Protein AF-A0A940KHN2-F1 (afdb_monomer_lite)

Foldseek 3Di:
DDPVVVVVVVVVVVPPPPDPPPDDPPLVVLQVPDDWAADPPLQDDFKFKDWDADPAWDADPVGHTPGGQWIKMKMKHWDDDPRTIKIKIKIWIWHADPLRKIKIKIKIFIHTKYDDPDWKMKGQTSWMKIKIAIDSDPDGDIDMDIQDDPSRDIAMWTWDWDQDPNWTKIFTHHPPPPVSPDGPDITTGDD

pLDDT: mean 89.53, std 14.66, range [45.19, 98.62]

Sequence (191 aa):
MNKQSTLLYVLLMSFLMSNCQKSKSVKEELYANTPATAIPAAFKEGIWFWGNLGPIAFFDRDGHQVGNETEAARQYTFTEVDGKGRVEFMQYLGLRNASNCVTEIYTTKKGTIAFEGTDKFTFYPVEGNFRTIKKGCSNNGTQNREATGNDLTPEPYLWEVKMFDNKKLLYIYNAVDINKQDPVFVYQYVK

Structure (mmCIF, N/CA/C/O backbone):
data_AF-A0A940KHN2-F1
#
_entry.id   AF-A0A940KHN2-F1
#
loop_
_atom_site.group_PDB
_atom_site.id
_atom_site.type_symbol
_atom_site.label_atom_id
_atom_site.label_alt_id
_atom_site.label_comp_id
_atom_site.label_asym_id
_atom_site.label_entity_id
_atom_site.label_seq_id
_atom_site.pdbx_PDB_ins_code
_atom_site.Cartn_x
_atom_site.Cartn_y
_atom_site.Cartn_z
_atom_site.occupancy
_atom_site.B_iso_or_equiv
_atom_site.auth_seq_id
_atom_site.auth_comp_id
_atom_site.auth_asym_id
_atom_site.auth_atom_id
_atom_site.pdbx_PDB_model_num
ATOM 1 N N . MET A 1 1 ? 22.842 20.995 68.344 1.00 49.75 1 MET A N 1
ATOM 2 C CA . MET A 1 1 ? 22.608 21.097 66.883 1.00 49.75 1 MET A CA 1
ATOM 3 C C . MET A 1 1 ? 21.257 20.471 66.561 1.00 49.75 1 MET A C 1
ATOM 5 O O . MET A 1 1 ? 21.063 19.285 66.803 1.00 49.75 1 MET A O 1
ATOM 9 N N . ASN A 1 2 ? 20.300 21.305 66.146 1.00 45.19 2 ASN A N 1
ATOM 10 C CA . ASN A 1 2 ? 18.862 21.016 66.122 1.00 45.19 2 ASN A CA 1
ATOM 11 C C . ASN A 1 2 ? 18.458 20.066 64.983 1.00 45.19 2 ASN A C 1
ATOM 13 O O . ASN A 1 2 ? 18.381 20.476 63.828 1.00 45.19 2 ASN A O 1
ATOM 17 N N . LYS A 1 3 ? 18.110 18.819 65.334 1.00 49.34 3 LYS A N 1
ATOM 18 C CA . LYS A 1 3 ? 17.573 17.786 64.423 1.00 49.34 3 LYS A CA 1
ATOM 19 C C . LYS A 1 3 ? 16.219 18.139 63.781 1.00 49.34 3 LYS A C 1
ATOM 21 O O . LYS A 1 3 ? 15.814 17.472 62.838 1.00 49.34 3 LYS A O 1
ATOM 26 N N . GLN A 1 4 ? 15.528 19.176 64.258 1.00 52.72 4 GLN A N 1
ATOM 27 C CA . GLN A 1 4 ? 14.232 19.597 63.709 1.00 52.72 4 GLN A CA 1
ATOM 28 C C . GLN A 1 4 ? 14.338 20.446 62.431 1.00 52.72 4 GLN A C 1
ATOM 30 O O . GLN A 1 4 ? 13.374 20.509 61.677 1.00 52.72 4 GLN A O 1
ATOM 35 N N . SER A 1 5 ? 15.499 21.047 62.137 1.00 51.56 5 SER A N 1
ATOM 36 C CA . SER A 1 5 ? 15.657 21.899 60.943 1.00 51.56 5 SER A CA 1
ATOM 37 C C . SER A 1 5 ? 15.855 21.091 59.649 1.00 51.56 5 SER A C 1
ATOM 39 O O . SER A 1 5 ? 15.575 21.566 58.552 1.00 51.56 5 SER A O 1
ATOM 41 N N . THR A 1 6 ? 16.301 19.836 59.759 1.00 54.03 6 THR A N 1
ATOM 42 C CA . THR A 1 6 ? 16.656 19.001 58.601 1.00 54.03 6 THR A CA 1
ATOM 43 C C . THR A 1 6 ? 15.448 18.321 57.948 1.00 54.03 6 THR A C 1
ATOM 45 O O . THR A 1 6 ? 15.501 18.007 56.764 1.00 54.03 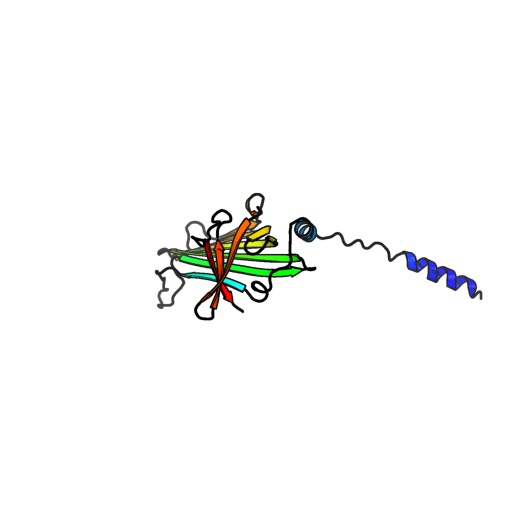6 THR A O 1
ATOM 48 N N . LEU A 1 7 ? 14.343 18.121 58.680 1.00 52.25 7 LEU A N 1
ATOM 49 C CA . LEU A 1 7 ? 13.140 17.474 58.132 1.00 52.25 7 LEU A CA 1
ATOM 50 C C . LEU A 1 7 ? 12.339 18.400 57.200 1.00 52.25 7 LEU A C 1
ATOM 52 O O . LEU A 1 7 ? 11.716 17.925 56.253 1.00 52.25 7 LEU A O 1
ATOM 56 N N . LEU A 1 8 ? 12.383 19.717 57.432 1.00 50.53 8 LEU A N 1
ATOM 57 C CA . LEU A 1 8 ? 11.624 20.689 56.637 1.00 50.53 8 LEU A CA 1
ATOM 58 C C . LEU A 1 8 ? 12.201 20.875 55.221 1.00 50.53 8 LEU A C 1
ATOM 60 O O . LEU A 1 8 ? 11.457 21.128 54.278 1.00 50.53 8 LEU A O 1
ATOM 64 N N . TYR A 1 9 ? 13.516 20.694 55.056 1.00 54.66 9 TYR A N 1
ATOM 65 C CA . TYR A 1 9 ? 14.188 20.818 53.757 1.00 54.66 9 TYR A CA 1
ATOM 66 C C . TYR A 1 9 ? 13.956 19.617 52.831 1.00 54.66 9 TYR A C 1
ATOM 68 O O . TYR A 1 9 ? 13.941 19.783 51.613 1.00 54.66 9 TYR A O 1
ATOM 76 N N . VAL A 1 10 ? 13.721 18.421 53.382 1.00 56.75 10 VAL A N 1
ATOM 77 C CA . VAL A 1 10 ? 13.456 17.216 52.575 1.00 56.75 10 VAL A CA 1
ATOM 78 C C . VAL A 1 10 ? 12.031 17.225 52.015 1.00 56.75 10 VAL A C 1
ATOM 80 O O . VAL A 1 10 ? 11.821 16.793 50.887 1.00 56.75 10 VAL A O 1
ATOM 83 N N . LEU A 1 11 ? 11.057 17.794 52.737 1.00 53.25 11 LEU A N 1
ATOM 84 C CA . LEU A 1 11 ? 9.675 17.866 52.250 1.00 53.25 11 LEU A CA 1
ATOM 85 C C . LEU A 1 11 ? 9.500 18.882 51.102 1.00 53.25 11 LEU A C 1
ATOM 87 O O . LEU A 1 11 ? 8.698 18.643 50.199 1.00 53.25 11 LEU A O 1
ATOM 91 N N . LEU A 1 12 ? 10.282 19.971 51.096 1.00 51.19 12 LEU A N 1
ATOM 92 C CA . LEU A 1 12 ? 10.173 21.054 50.107 1.00 51.19 12 LEU A CA 1
ATOM 93 C C . LEU A 1 12 ? 10.771 20.707 48.727 1.00 51.19 12 LEU A C 1
ATOM 95 O O . LEU A 1 12 ? 10.358 21.285 47.725 1.00 51.19 12 LEU A O 1
ATOM 99 N N . MET A 1 13 ? 11.698 19.743 48.641 1.00 54.72 13 MET A N 1
ATOM 100 C CA . MET A 1 13 ? 12.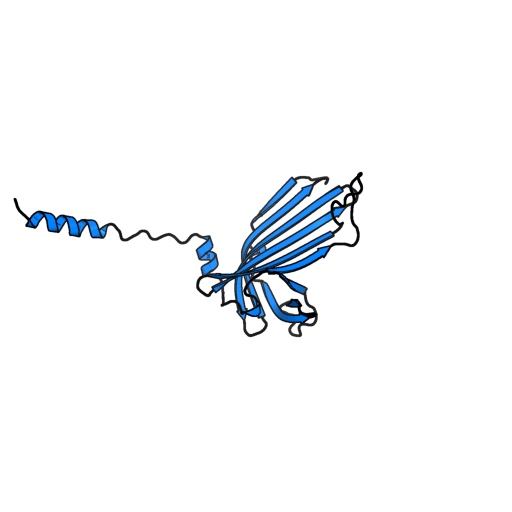261 19.284 47.356 1.00 54.72 13 MET A CA 1
ATOM 101 C C . MET A 1 13 ? 11.335 18.334 46.578 1.00 54.72 13 MET A C 1
ATOM 103 O O . MET A 1 13 ? 11.512 18.150 45.376 1.00 54.72 13 MET A O 1
ATOM 107 N N . SER A 1 14 ? 10.322 17.761 47.230 1.00 52.56 14 SER A N 1
ATOM 108 C CA . SER A 1 14 ? 9.407 16.782 46.620 1.00 52.56 14 SER A CA 1
ATOM 109 C C . SER A 1 14 ? 8.376 17.404 45.665 1.00 52.56 14 SER A C 1
ATOM 111 O O . SER A 1 14 ? 7.711 16.679 44.931 1.00 52.56 14 SER A O 1
ATOM 113 N N . PHE A 1 15 ? 8.232 18.734 45.657 1.00 51.56 15 PHE A N 1
ATOM 114 C CA . PHE A 1 15 ? 7.215 19.444 44.866 1.00 51.56 15 PHE A CA 1
ATOM 115 C C . PHE A 1 15 ? 7.695 19.942 43.493 1.00 51.56 15 PHE A C 1
ATOM 117 O O . PHE A 1 15 ? 6.890 20.461 42.725 1.00 51.56 15 PHE A O 1
ATOM 124 N N . LEU A 1 16 ? 8.973 19.757 43.139 1.00 48.88 16 LEU A N 1
ATOM 125 C CA . LEU A 1 16 ? 9.524 20.233 41.859 1.00 48.88 16 LEU A CA 1
ATOM 126 C C . LEU A 1 16 ? 9.483 19.198 40.718 1.00 48.88 16 LEU A C 1
ATOM 128 O O . LEU A 1 16 ? 9.915 19.500 39.611 1.00 48.88 16 LEU A O 1
ATOM 132 N N . MET A 1 17 ? 8.938 17.998 40.945 1.00 51.84 17 MET A N 1
ATOM 133 C CA . MET A 1 17 ? 8.895 16.924 39.933 1.00 51.84 17 MET A CA 1
ATOM 134 C C . MET A 1 17 ? 7.571 16.832 39.149 1.00 51.84 17 MET A C 1
ATOM 136 O O . MET A 1 17 ? 7.412 15.942 38.316 1.00 51.84 17 MET A O 1
ATOM 140 N N . SER A 1 18 ? 6.622 17.749 39.360 1.00 56.25 18 SER A N 1
ATOM 141 C CA . SER A 1 18 ? 5.266 17.645 38.798 1.00 56.25 18 SER A CA 1
ATOM 142 C C . SER A 1 18 ? 4.955 18.722 37.758 1.00 56.25 18 SER A C 1
ATOM 144 O O . SER A 1 18 ? 4.108 19.570 38.006 1.00 56.25 18 SER A O 1
ATOM 146 N N . ASN A 1 19 ? 5.625 18.705 36.599 1.00 49.66 19 ASN A N 1
ATOM 147 C CA . ASN A 1 19 ? 4.993 19.036 35.305 1.00 49.66 19 ASN A CA 1
ATOM 148 C C . ASN A 1 19 ? 5.984 18.923 34.141 1.00 49.66 19 ASN A C 1
ATOM 150 O O . ASN A 1 19 ? 6.392 19.903 33.525 1.00 49.66 19 ASN A O 1
ATOM 154 N N . CYS A 1 20 ? 6.344 17.692 33.790 1.00 55.22 20 CYS A N 1
ATOM 155 C CA . CYS A 1 20 ? 6.803 17.410 32.436 1.00 55.22 20 CYS A CA 1
ATOM 156 C C . CYS A 1 20 ? 5.592 16.880 31.657 1.00 55.22 20 CYS A C 1
ATOM 158 O O . CYS A 1 20 ? 5.451 15.677 31.440 1.00 55.22 20 CYS A O 1
ATOM 160 N N . GLN A 1 21 ? 4.656 17.768 31.299 1.00 54.72 21 GLN A N 1
ATOM 161 C CA . GLN A 1 21 ? 3.660 17.435 30.282 1.00 54.72 21 GLN A CA 1
ATOM 162 C C . GLN A 1 21 ? 4.427 17.272 28.969 1.00 54.72 21 GLN A C 1
ATOM 164 O O . GLN A 1 21 ? 4.760 18.253 28.309 1.00 54.72 21 GLN A O 1
ATOM 169 N N . LYS A 1 22 ? 4.766 16.025 28.616 1.00 55.44 22 LYS A N 1
ATOM 170 C CA . LYS A 1 22 ? 5.185 15.685 27.254 1.00 55.44 22 LYS A CA 1
ATOM 171 C C . LYS A 1 22 ? 4.065 16.163 26.337 1.00 55.44 22 LYS A C 1
ATOM 173 O O . LYS A 1 22 ? 2.993 15.557 26.332 1.00 55.44 22 LYS A O 1
ATOM 178 N N . SER A 1 23 ? 4.294 17.250 25.601 1.00 52.97 23 SER A N 1
ATOM 179 C CA . SER A 1 23 ? 3.425 17.583 24.482 1.00 52.97 23 SER A CA 1
ATOM 180 C C . SER A 1 23 ? 3.407 16.355 23.581 1.00 52.97 23 SER A C 1
ATOM 182 O O . SER A 1 23 ? 4.456 15.804 23.226 1.00 52.97 23 SER A O 1
ATOM 184 N N . LYS A 1 24 ? 2.211 15.832 23.307 1.00 58.56 24 LYS A N 1
ATOM 185 C CA . LYS A 1 24 ? 2.086 14.776 22.309 1.00 58.56 24 LYS A CA 1
ATOM 186 C C . LYS A 1 24 ? 2.626 15.358 21.007 1.00 58.56 24 LYS A C 1
ATOM 188 O O . LYS A 1 24 ? 2.397 16.525 20.697 1.00 58.56 24 LYS A O 1
ATOM 193 N N . SER A 1 25 ? 3.434 14.583 20.291 1.00 74.06 25 SER A N 1
ATOM 194 C CA . SER A 1 25 ? 3.914 15.039 18.992 1.00 74.06 25 SER A CA 1
ATOM 195 C C . SER A 1 25 ? 2.699 15.263 18.086 1.00 74.06 25 SER A C 1
ATOM 197 O O . SER A 1 25 ? 1.724 14.518 18.173 1.00 74.06 25 SER A O 1
ATOM 199 N N . VAL A 1 26 ? 2.755 16.264 17.202 1.00 72.75 26 VAL A N 1
ATOM 200 C CA . VAL A 1 26 ? 1.668 16.575 16.248 1.00 72.75 26 VAL A CA 1
ATOM 201 C C . VAL A 1 26 ? 1.198 15.318 15.500 1.00 72.75 26 VAL A C 1
ATOM 203 O O . VAL A 1 26 ? 0.010 15.141 15.258 1.00 72.75 26 VAL A O 1
ATOM 206 N N . LYS A 1 27 ? 2.117 14.390 15.198 1.00 74.62 27 LYS A N 1
ATOM 207 C CA . LYS A 1 27 ? 1.782 13.097 14.587 1.00 74.62 27 LYS A CA 1
ATOM 208 C C . LYS A 1 27 ? 0.882 12.244 15.477 1.00 74.62 27 LYS A C 1
ATOM 210 O O . LYS A 1 27 ? -0.130 11.743 15.003 1.00 74.62 27 LYS A O 1
ATOM 215 N N . GLU A 1 28 ? 1.214 12.104 16.757 1.00 79.00 28 GLU A N 1
ATOM 216 C CA . GLU A 1 28 ? 0.417 11.303 17.691 1.00 79.00 28 GLU A CA 1
ATOM 217 C C . GLU A 1 28 ? -0.998 11.871 17.867 1.00 79.00 28 GLU A C 1
ATOM 219 O O . GLU A 1 28 ? -1.958 11.120 18.031 1.00 79.00 28 GLU A O 1
ATOM 224 N N . GLU A 1 29 ? -1.154 13.192 17.765 1.00 83.31 29 GLU A N 1
ATOM 225 C CA . GLU A 1 29 ? -2.469 13.839 17.774 1.00 83.31 29 GLU A CA 1
ATOM 226 C C . GLU A 1 29 ? -3.296 13.495 16.526 1.00 83.31 29 GLU A C 1
ATOM 228 O O . GLU A 1 29 ? -4.473 13.153 16.654 1.00 83.31 29 GLU A O 1
ATOM 233 N N . LEU A 1 30 ? -2.696 13.493 15.328 1.00 86.56 30 LEU A N 1
ATOM 234 C CA . LEU A 1 30 ? -3.383 13.083 14.089 1.00 86.56 30 LEU A CA 1
ATOM 235 C C . LEU A 1 30 ? -3.894 11.640 14.181 1.00 86.56 30 LEU A C 1
ATOM 237 O O . LEU A 1 30 ? -5.037 11.327 13.846 1.00 86.56 30 LEU A O 1
ATOM 241 N N . TYR A 1 31 ? -3.048 10.761 14.702 1.00 91.06 31 TYR A N 1
ATOM 242 C CA . TYR A 1 31 ? -3.358 9.361 14.938 1.00 91.06 31 TYR A CA 1
ATOM 243 C C . TYR A 1 31 ? -4.416 9.138 16.032 1.00 91.06 31 TYR A C 1
ATOM 245 O O . TYR A 1 31 ? -5.083 8.102 16.017 1.00 91.06 31 TYR A O 1
ATOM 253 N N . ALA A 1 32 ? -4.558 10.058 16.989 1.00 88.25 32 ALA A N 1
ATOM 254 C CA . ALA A 1 32 ? -5.564 9.986 18.049 1.00 88.25 32 ALA A CA 1
ATOM 255 C C . ALA A 1 32 ? -6.948 10.481 17.598 1.00 88.25 32 ALA A C 1
ATOM 257 O O . ALA A 1 32 ? -7.957 10.012 18.126 1.00 88.25 32 ALA A O 1
ATOM 258 N N . ASN A 1 33 ? -6.983 11.391 16.620 1.00 91.19 33 ASN A N 1
ATOM 259 C CA . ASN A 1 33 ? -8.195 12.042 16.115 1.00 91.19 33 ASN A CA 1
ATOM 260 C C . ASN A 1 33 ? -8.848 11.316 14.926 1.00 91.19 33 ASN A C 1
ATOM 262 O O . ASN A 1 33 ? -9.819 11.816 14.361 1.00 91.19 33 ASN A O 1
ATOM 266 N N . THR A 1 34 ? -8.335 10.149 14.534 1.00 95.06 34 THR A N 1
ATOM 267 C CA . THR A 1 34 ? -8.890 9.341 13.440 1.00 95.06 34 THR A CA 1
ATOM 268 C C . THR A 1 34 ? -9.551 8.056 13.955 1.00 95.06 34 THR A C 1
ATOM 270 O O . THR A 1 34 ? -9.085 7.485 14.948 1.00 95.06 34 THR A O 1
ATOM 273 N N . PRO A 1 35 ? -10.645 7.585 13.320 1.00 97.06 35 PRO A N 1
ATOM 274 C CA . PRO A 1 35 ? -11.307 6.349 13.724 1.00 97.06 35 PRO A CA 1
ATOM 275 C C . PRO A 1 35 ? -10.376 5.139 13.627 1.00 97.06 35 PRO A C 1
ATOM 277 O O . PRO A 1 35 ? -9.667 4.960 12.641 1.00 97.06 35 PRO A O 1
ATOM 280 N N . ALA A 1 36 ? -10.404 4.285 14.647 1.00 97.25 36 ALA A N 1
ATOM 281 C CA . ALA A 1 36 ? -9.625 3.057 14.674 1.00 97.25 36 ALA A CA 1
ATOM 282 C C . ALA A 1 36 ? -10.349 1.979 15.480 1.00 97.25 3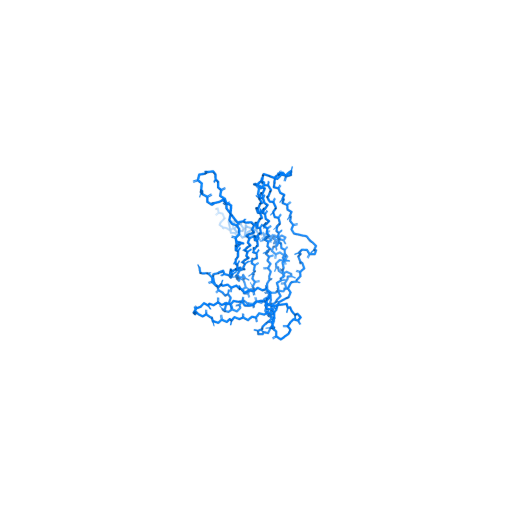6 ALA A C 1
ATOM 284 O O . ALA A 1 36 ? -10.922 2.269 16.532 1.00 97.25 36 ALA A O 1
ATOM 285 N N . THR A 1 37 ? -10.269 0.733 15.025 1.00 97.31 37 THR A N 1
ATOM 286 C CA . THR A 1 37 ? -10.741 -0.447 15.766 1.00 97.31 37 THR A CA 1
ATOM 287 C C . THR A 1 37 ? -9.598 -1.437 15.935 1.00 97.31 37 THR A C 1
ATOM 289 O O . THR A 1 37 ? -8.556 -1.294 15.299 1.00 97.31 37 THR A O 1
ATOM 292 N N . ALA A 1 38 ? -9.786 -2.471 16.752 1.00 96.38 38 ALA A N 1
ATOM 293 C CA . ALA A 1 38 ? -8.874 -3.610 16.744 1.00 96.38 38 ALA A CA 1
ATOM 294 C C . ALA A 1 38 ? -8.814 -4.252 15.342 1.00 96.38 38 ALA A C 1
ATOM 296 O O . ALA A 1 38 ? -9.798 -4.240 14.593 1.00 96.38 38 ALA A O 1
ATOM 297 N N . ILE A 1 39 ? -7.655 -4.809 14.999 1.00 95.25 39 ILE A N 1
ATOM 298 C CA . ILE A 1 39 ? -7.407 -5.540 13.759 1.00 95.25 39 ILE A CA 1
ATOM 299 C C . ILE A 1 39 ? -7.949 -6.970 13.926 1.00 95.25 39 ILE A C 1
ATOM 301 O O . ILE A 1 39 ? -7.608 -7.640 14.906 1.00 95.25 39 ILE A O 1
ATOM 305 N N . PRO A 1 40 ? -8.757 -7.504 12.995 1.00 93.69 40 PRO A N 1
ATOM 306 C CA . PRO A 1 40 ? -9.166 -8.902 13.042 1.00 93.69 40 PRO A CA 1
ATOM 307 C C . PRO A 1 40 ? -7.953 -9.833 12.978 1.00 93.69 40 PRO A C 1
ATOM 309 O O . PRO A 1 40 ? -7.015 -9.584 12.224 1.00 93.69 40 PRO A O 1
ATOM 312 N N . ALA A 1 41 ? -7.990 -10.956 13.703 1.00 90.94 41 ALA A N 1
ATOM 313 C CA . ALA A 1 41 ? -6.887 -11.926 13.737 1.00 90.94 41 ALA A CA 1
ATOM 314 C C . ALA A 1 41 ? -6.450 -12.394 12.338 1.00 90.94 41 ALA A C 1
ATOM 316 O O . ALA A 1 41 ? -5.280 -12.682 12.115 1.00 90.94 41 ALA A O 1
ATOM 317 N N . ALA A 1 42 ? -7.371 -12.409 11.369 1.00 86.94 42 ALA A N 1
ATOM 318 C CA . ALA A 1 42 ? -7.056 -12.751 9.992 1.00 86.94 42 ALA A CA 1
ATOM 319 C C . ALA A 1 42 ? -6.010 -11.819 9.352 1.00 86.94 42 ALA A C 1
ATOM 321 O O . ALA A 1 42 ? -5.279 -12.284 8.487 1.00 86.94 42 ALA A O 1
ATOM 322 N N . PHE A 1 43 ? -5.911 -10.560 9.774 1.00 90.06 43 PHE A N 1
ATOM 323 C CA . PHE A 1 43 ? -4.991 -9.564 9.219 1.00 90.06 43 PHE A CA 1
ATOM 324 C C . PHE A 1 43 ? -3.701 -9.404 10.026 1.00 90.06 43 PHE A C 1
ATOM 326 O O . PHE A 1 43 ? -2.793 -8.718 9.562 1.00 90.06 43 PHE A O 1
ATOM 333 N N . LYS A 1 44 ? -3.640 -9.987 11.230 1.00 85.69 44 LYS A N 1
ATOM 334 C CA . LYS A 1 44 ? -2.485 -9.868 12.119 1.00 85.69 44 LYS A CA 1
ATOM 335 C C . LYS A 1 44 ? -1.325 -10.717 11.609 1.00 85.69 44 LYS A C 1
ATOM 337 O O . LYS A 1 44 ? -1.553 -11.795 11.066 1.00 85.69 44 LYS A O 1
ATOM 342 N N . GLU A 1 45 ? -0.121 -10.231 11.916 1.00 77.88 45 GLU A N 1
ATOM 343 C CA . GLU A 1 45 ? 1.175 -10.866 11.641 1.00 77.88 45 GLU A CA 1
ATOM 344 C C . GLU A 1 45 ? 1.510 -10.873 10.135 1.00 77.88 45 GLU A C 1
ATOM 346 O O . GLU A 1 45 ? 0.659 -11.145 9.309 1.00 77.88 45 GLU A O 1
ATOM 351 N N . GLY A 1 46 ? 2.732 -10.514 9.737 1.00 87.94 46 GLY A N 1
ATOM 352 C CA . GLY A 1 46 ? 3.142 -10.525 8.323 1.00 87.94 46 GLY A CA 1
ATOM 353 C C . GLY A 1 46 ? 2.647 -9.356 7.454 1.00 87.94 46 GLY A C 1
ATOM 354 O O . GLY A 1 46 ? 2.291 -8.278 7.938 1.00 87.94 46 GLY A O 1
ATOM 355 N N . ILE A 1 47 ? 2.710 -9.572 6.139 1.00 95.62 47 ILE A N 1
ATOM 356 C CA . ILE A 1 47 ? 2.478 -8.583 5.081 1.00 95.62 47 ILE A CA 1
ATOM 357 C C . ILE A 1 47 ? 1.456 -9.139 4.088 1.00 95.62 47 ILE A C 1
ATOM 359 O O . ILE A 1 47 ? 1.544 -10.287 3.656 1.00 95.62 47 ILE A O 1
ATOM 363 N N . TRP A 1 48 ? 0.514 -8.304 3.665 1.00 97.31 48 TRP A N 1
ATOM 364 C CA . TRP A 1 48 ? -0.369 -8.605 2.542 1.00 97.31 48 TRP A CA 1
ATOM 365 C C . TRP A 1 48 ? 0.207 -8.000 1.280 1.00 97.31 48 TRP A C 1
ATOM 367 O O . TRP A 1 48 ? 0.200 -6.782 1.137 1.00 97.31 48 TRP A O 1
ATOM 377 N N . PHE A 1 49 ? 0.711 -8.835 0.379 1.00 97.69 49 PHE A N 1
ATOM 378 C CA . PHE A 1 49 ? 1.483 -8.419 -0.785 1.00 97.69 49 PHE A CA 1
ATOM 379 C C . PHE A 1 49 ? 0.784 -8.783 -2.096 1.00 97.69 49 PHE A C 1
ATOM 381 O O . PHE A 1 49 ? 0.281 -9.890 -2.270 1.00 97.69 49 PHE A O 1
ATOM 388 N N . TRP A 1 50 ? 0.800 -7.862 -3.049 1.00 97.62 50 TRP A N 1
ATOM 389 C CA . TRP A 1 50 ? 0.449 -8.104 -4.442 1.00 97.62 50 TRP A CA 1
ATOM 390 C C . TRP A 1 50 ? 1.582 -7.580 -5.320 1.00 97.62 50 TRP A C 1
ATOM 392 O O . TRP A 1 50 ? 2.119 -6.504 -5.055 1.00 97.62 50 TRP A O 1
ATOM 402 N N . GLY A 1 51 ? 1.927 -8.307 -6.379 1.00 96.38 51 GLY A N 1
ATOM 403 C CA . GLY A 1 51 ? 2.936 -7.868 -7.333 1.00 96.38 51 GLY A CA 1
ATOM 404 C C . GLY A 1 51 ? 2.733 -8.471 -8.714 1.00 96.38 51 GLY A C 1
ATOM 405 O O . GLY A 1 51 ? 2.159 -9.551 -8.849 1.00 96.38 51 GLY A O 1
ATOM 406 N N . ASN A 1 52 ? 3.195 -7.755 -9.733 1.00 95.69 52 ASN A N 1
ATOM 407 C CA . ASN A 1 52 ? 3.158 -8.190 -11.118 1.00 95.69 52 ASN A CA 1
ATOM 408 C C . ASN A 1 52 ? 4.357 -7.628 -11.897 1.00 95.69 52 ASN A C 1
ATOM 410 O O . ASN A 1 52 ? 4.817 -6.515 -11.629 1.00 95.69 52 ASN A O 1
ATOM 414 N N . LEU A 1 53 ? 4.827 -8.395 -12.875 1.00 96.44 53 LEU A N 1
ATOM 415 C CA . LEU A 1 53 ? 5.873 -8.012 -13.818 1.00 96.44 53 LEU A CA 1
ATOM 416 C C . LEU A 1 53 ? 5.303 -8.132 -15.229 1.00 96.44 53 LEU A C 1
ATOM 418 O O . LEU A 1 53 ? 4.617 -9.103 -15.548 1.00 96.44 53 LEU A O 1
ATOM 422 N N . GLY A 1 54 ? 5.575 -7.141 -16.068 1.00 95.56 54 GLY A N 1
ATOM 423 C CA . GLY A 1 54 ? 5.164 -7.165 -17.463 1.00 95.56 54 GLY A CA 1
ATOM 424 C C . GLY A 1 54 ? 5.927 -8.222 -18.271 1.00 95.56 54 GLY A C 1
ATOM 425 O O . GLY A 1 54 ? 6.999 -8.673 -17.857 1.00 95.56 54 GLY A O 1
ATOM 426 N N . PRO A 1 55 ? 5.378 -8.679 -19.405 1.00 95.31 55 PRO A N 1
ATOM 427 C CA . PRO A 1 55 ? 5.996 -9.718 -20.227 1.00 95.31 55 PRO A CA 1
ATOM 428 C C . PRO A 1 55 ? 7.313 -9.316 -20.919 1.00 95.31 55 PRO A C 1
ATOM 430 O O . PRO A 1 55 ? 8.049 -10.202 -21.356 1.00 95.31 55 PRO A O 1
ATOM 433 N N . ILE A 1 56 ? 7.624 -8.026 -21.067 1.00 95.88 56 ILE A N 1
ATOM 434 C CA . ILE A 1 56 ? 8.790 -7.546 -21.823 1.00 95.88 56 ILE A CA 1
ATOM 435 C C . ILE A 1 56 ? 9.958 -7.249 -20.877 1.00 95.88 56 ILE A C 1
ATOM 437 O O . ILE A 1 56 ? 10.022 -6.209 -20.226 1.00 95.88 56 ILE A O 1
ATOM 441 N N . ALA A 1 57 ? 10.945 -8.141 -20.864 1.00 95.56 57 ALA A N 1
ATOM 442 C CA . ALA A 1 57 ? 12.198 -7.935 -20.145 1.00 95.56 57 ALA A CA 1
ATOM 443 C C . ALA A 1 57 ? 13.234 -7.173 -20.991 1.00 95.56 57 ALA A C 1
ATOM 445 O O . ALA A 1 57 ? 13.342 -7.363 -22.204 1.00 95.56 57 ALA A O 1
ATOM 446 N N . PHE A 1 58 ? 14.041 -6.346 -20.331 1.00 94.31 58 PHE A N 1
ATOM 447 C CA . PHE A 1 58 ? 15.194 -5.670 -20.923 1.00 94.31 58 PHE A CA 1
ATOM 448 C C . PHE A 1 58 ? 16.494 -6.265 -20.393 1.00 94.31 58 PHE A C 1
ATOM 450 O O . PHE A 1 58 ? 16.584 -6.633 -19.221 1.00 94.31 58 PHE A O 1
ATOM 457 N N . PHE A 1 59 ? 17.517 -6.287 -21.245 1.00 94.31 59 PHE A N 1
ATOM 458 C CA . PHE A 1 59 ? 18.822 -6.869 -20.947 1.00 94.31 59 PHE A CA 1
ATOM 459 C C . PHE A 1 59 ? 19.939 -5.861 -21.223 1.00 94.31 59 PHE A C 1
ATOM 461 O O . PHE A 1 59 ? 19.807 -5.003 -22.100 1.00 94.31 59 PHE A O 1
ATOM 468 N N . ASP A 1 60 ? 21.025 -5.941 -20.459 1.00 91.62 60 ASP A N 1
ATOM 469 C CA . ASP A 1 60 ? 22.253 -5.207 -20.757 1.00 91.62 60 ASP A CA 1
ATOM 470 C C . ASP A 1 60 ? 23.045 -5.858 -21.910 1.00 91.62 60 ASP A C 1
ATOM 472 O O . ASP A 1 60 ? 22.620 -6.841 -22.521 1.00 91.62 60 ASP A O 1
ATOM 476 N N . ARG A 1 61 ? 24.207 -5.281 -22.245 1.00 91.31 61 ARG A N 1
ATOM 477 C CA . ARG A 1 61 ? 25.071 -5.780 -23.330 1.00 91.31 61 ARG A CA 1
ATOM 478 C C . ARG A 1 61 ? 25.689 -7.148 -23.035 1.00 91.31 61 ARG A C 1
ATOM 480 O O . ARG A 1 61 ? 26.074 -7.825 -23.984 1.00 91.31 61 ARG A O 1
ATOM 487 N N . ASP A 1 62 ? 25.781 -7.518 -21.762 1.00 96.06 62 ASP A N 1
ATOM 488 C CA . ASP A 1 62 ? 26.348 -8.784 -21.298 1.00 96.06 62 ASP A CA 1
ATOM 489 C C . ASP A 1 62 ? 25.262 -9.868 -21.152 1.00 96.06 62 ASP A C 1
ATOM 491 O O . ASP A 1 62 ? 25.563 -11.022 -20.854 1.00 96.06 62 ASP A O 1
ATOM 495 N N . GLY A 1 63 ? 23.997 -9.519 -21.420 1.00 94.06 63 GLY A N 1
ATOM 496 C CA . GLY A 1 63 ? 22.856 -10.429 -21.385 1.00 94.06 63 GLY A CA 1
ATOM 497 C C . GLY A 1 63 ? 22.197 -10.560 -20.011 1.00 94.06 63 GLY A C 1
ATOM 498 O O . GLY A 1 63 ? 21.354 -11.439 -19.838 1.00 94.06 63 GLY A O 1
ATOM 499 N N . HIS A 1 64 ? 22.524 -9.708 -19.035 1.00 95.75 64 HIS A N 1
ATOM 500 C CA . HIS A 1 64 ? 21.841 -9.707 -17.741 1.00 95.75 64 HIS A CA 1
ATOM 501 C C . HIS A 1 64 ? 20.528 -8.931 -17.817 1.00 95.75 64 HIS A C 1
ATOM 503 O O . HIS A 1 64 ? 20.476 -7.825 -18.357 1.00 95.75 64 HIS A O 1
ATOM 509 N N . GLN A 1 65 ? 19.460 -9.488 -17.243 1.00 93.88 65 GLN A N 1
ATOM 510 C CA . GLN A 1 65 ? 18.179 -8.793 -17.143 1.00 93.88 65 GLN A CA 1
ATOM 511 C C . GLN A 1 65 ? 18.310 -7.579 -16.214 1.00 93.88 65 GLN A C 1
ATOM 513 O O . GLN A 1 65 ? 18.776 -7.695 -15.083 1.00 93.88 65 GLN A O 1
ATOM 518 N N . VAL A 1 66 ? 17.863 -6.414 -16.684 1.00 93.25 66 VAL A N 1
ATOM 519 C CA . VAL A 1 66 ? 17.931 -5.134 -15.952 1.00 93.25 66 VAL A CA 1
ATOM 520 C C . VAL A 1 66 ? 16.559 -4.606 -15.519 1.00 93.25 66 VAL A C 1
ATOM 522 O O . VAL A 1 66 ? 16.462 -3.492 -14.996 1.00 93.25 66 VAL A O 1
ATOM 525 N N . GLY A 1 67 ? 15.500 -5.378 -15.757 1.00 93.44 67 GLY A N 1
ATOM 526 C CA . GLY A 1 67 ? 14.124 -5.097 -15.343 1.00 93.44 67 GLY A CA 1
ATOM 527 C C . GLY A 1 67 ? 13.110 -5.363 -16.452 1.00 93.44 67 GLY A C 1
ATOM 528 O O . GLY A 1 67 ? 13.479 -5.732 -17.572 1.00 93.44 67 GLY A O 1
ATOM 529 N N . ASN A 1 68 ? 11.841 -5.142 -16.135 1.00 96.56 68 ASN A N 1
ATOM 530 C CA . ASN A 1 68 ? 10.717 -5.303 -17.053 1.00 96.56 68 ASN A CA 1
ATOM 531 C C . ASN A 1 68 ? 10.177 -3.937 -17.499 1.00 96.56 68 ASN A C 1
ATOM 533 O O . ASN A 1 68 ? 10.434 -2.907 -16.878 1.00 96.56 68 ASN A O 1
ATOM 537 N N . GLU A 1 69 ? 9.452 -3.910 -18.611 1.00 96.00 69 GLU A N 1
ATOM 538 C CA . GLU A 1 69 ? 8.776 -2.723 -19.135 1.00 96.00 69 GLU A CA 1
ATOM 539 C C . GLU A 1 69 ? 7.794 -2.108 -18.150 1.00 96.00 69 GLU A C 1
ATOM 541 O O . GLU A 1 69 ? 7.691 -0.883 -18.063 1.00 96.00 69 GLU A O 1
ATOM 546 N N . THR A 1 70 ? 7.113 -2.963 -17.392 1.00 97.25 70 THR A N 1
ATOM 547 C CA . THR A 1 70 ? 6.232 -2.574 -16.298 1.00 97.25 70 THR A CA 1
ATOM 548 C C . THR A 1 70 ? 6.490 -3.462 -15.098 1.00 97.25 70 THR A C 1
ATOM 550 O O . THR A 1 70 ? 6.537 -4.683 -15.217 1.00 97.25 70 THR A O 1
ATOM 553 N N . GLU A 1 71 ? 6.577 -2.855 -13.929 1.00 97.75 71 GLU A N 1
ATOM 554 C CA . GLU A 1 71 ? 6.688 -3.542 -12.652 1.00 97.75 71 GLU A CA 1
ATOM 555 C C . GLU A 1 71 ? 5.697 -2.886 -11.697 1.00 97.75 71 GLU A C 1
ATOM 557 O O . GLU A 1 71 ? 5.566 -1.663 -11.664 1.00 97.75 71 GLU A O 1
ATOM 562 N N . ALA A 1 72 ? 4.955 -3.674 -10.932 1.00 97.75 72 ALA A N 1
ATOM 563 C CA . ALA A 1 72 ? 4.013 -3.136 -9.966 1.00 97.75 72 ALA A CA 1
ATOM 564 C C . ALA A 1 72 ? 4.025 -3.987 -8.706 1.00 97.75 72 ALA A C 1
ATOM 566 O O . ALA A 1 72 ? 3.988 -5.211 -8.778 1.00 97.75 72 ALA A O 1
ATOM 567 N N . ALA A 1 73 ? 4.042 -3.339 -7.549 1.00 98.12 73 ALA A N 1
ATOM 568 C CA . ALA A 1 73 ? 3.884 -4.015 -6.274 1.00 98.12 73 ALA A CA 1
ATOM 569 C C . ALA A 1 73 ? 3.092 -3.149 -5.303 1.00 98.12 73 ALA A C 1
ATOM 571 O O . ALA A 1 73 ? 3.146 -1.919 -5.352 1.00 98.12 73 ALA A O 1
ATOM 572 N N . ARG A 1 74 ? 2.341 -3.795 -4.419 1.00 98.12 74 ARG A N 1
ATOM 573 C CA . ARG A 1 74 ? 1.581 -3.161 -3.346 1.00 98.12 74 ARG A CA 1
ATOM 574 C C . ARG A 1 74 ? 1.653 -4.026 -2.108 1.00 98.12 74 ARG A C 1
ATOM 576 O O . ARG A 1 74 ? 1.591 -5.249 -2.208 1.00 98.12 74 ARG A O 1
ATOM 583 N N . GLN A 1 75 ? 1.701 -3.392 -0.949 1.00 97.56 75 GLN A N 1
ATOM 584 C CA . GLN A 1 75 ? 1.588 -4.107 0.306 1.00 97.56 75 GLN A CA 1
ATOM 585 C C . GLN A 1 75 ? 0.845 -3.330 1.379 1.00 97.56 75 GLN A C 1
ATOM 587 O O . GLN A 1 75 ? 0.914 -2.100 1.426 1.00 97.56 75 GLN A O 1
ATOM 592 N N . TYR A 1 76 ? 0.199 -4.086 2.261 1.00 97.44 76 TYR A N 1
ATOM 593 C CA . TYR A 1 76 ? -0.316 -3.610 3.534 1.00 97.44 76 TYR A CA 1
ATOM 594 C C . TYR A 1 76 ? 0.360 -4.337 4.693 1.00 97.44 76 TYR A C 1
ATOM 596 O O . TYR A 1 76 ? 0.476 -5.565 4.688 1.00 97.44 76 TYR A O 1
ATOM 604 N N . THR A 1 77 ? 0.714 -3.570 5.717 1.00 96.88 77 THR A N 1
ATOM 605 C CA . THR A 1 77 ? 1.123 -4.075 7.027 1.00 96.88 77 THR A CA 1
ATOM 606 C C . THR A 1 77 ? 0.157 -3.536 8.070 1.00 96.88 77 THR A C 1
ATOM 608 O O . THR A 1 77 ? -0.054 -2.325 8.145 1.00 96.88 77 THR A O 1
ATOM 611 N N . PHE A 1 78 ? -0.417 -4.423 8.882 1.00 95.81 78 PHE A N 1
ATOM 612 C CA . PHE A 1 78 ? -1.366 -4.065 9.935 1.00 95.81 78 PHE A CA 1
ATOM 613 C C . PHE A 1 78 ? -0.730 -4.266 11.307 1.00 95.81 78 PHE A C 1
ATOM 615 O O . PHE A 1 78 ? -0.160 -5.319 11.590 1.00 95.81 78 PHE A O 1
ATOM 622 N N . THR A 1 79 ? -0.841 -3.262 12.169 1.00 94.94 79 THR A N 1
ATOM 623 C CA . THR A 1 79 ? -0.344 -3.311 13.550 1.00 94.94 79 THR A CA 1
ATOM 624 C C . THR A 1 79 ? -1.381 -2.735 14.512 1.00 94.94 79 THR A C 1
ATOM 626 O O . THR A 1 79 ? -2.395 -2.179 14.095 1.00 94.94 79 THR A O 1
ATOM 629 N N . GLU A 1 80 ? -1.165 -2.894 15.817 1.00 94.94 80 GLU A N 1
ATOM 630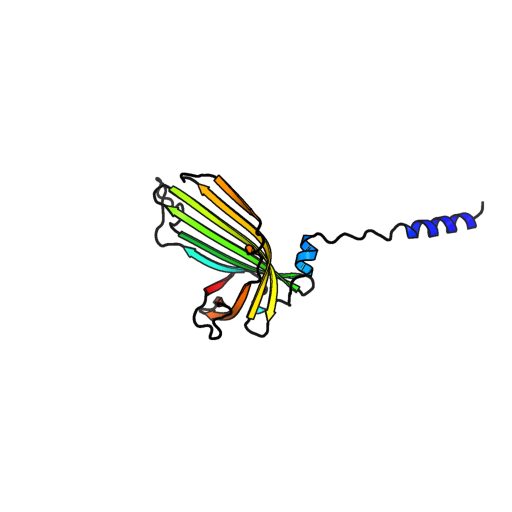 C CA . GLU A 1 80 ? -2.021 -2.316 16.857 1.00 94.94 80 GLU A CA 1
ATOM 631 C C . GLU A 1 80 ? -1.173 -1.507 17.839 1.00 94.94 80 GLU A C 1
ATOM 633 O O . GLU A 1 80 ? -0.097 -1.943 18.248 1.00 94.94 80 GLU A O 1
ATOM 638 N N . VAL A 1 81 ? -1.675 -0.338 18.236 1.00 93.38 81 VAL A N 1
ATOM 639 C CA . VAL A 1 81 ? -1.111 0.497 19.307 1.00 93.38 81 VAL A CA 1
ATOM 640 C C . VAL A 1 81 ? -2.254 0.840 20.254 1.00 93.38 81 VAL A C 1
ATOM 642 O O . VAL A 1 81 ? -3.275 1.360 19.811 1.00 93.38 81 VAL A O 1
ATOM 645 N N . ASP A 1 82 ? -2.122 0.500 21.537 1.00 91.88 82 ASP A N 1
ATOM 646 C CA . ASP A 1 82 ? -3.162 0.707 22.560 1.00 91.88 82 ASP A CA 1
ATOM 647 C C . ASP A 1 82 ? -4.544 0.133 22.173 1.00 91.88 82 ASP A C 1
ATOM 649 O O . ASP A 1 82 ? -5.588 0.745 22.401 1.00 91.88 82 ASP A O 1
ATOM 653 N N . GLY A 1 83 ? -4.556 -1.039 21.525 1.00 92.31 83 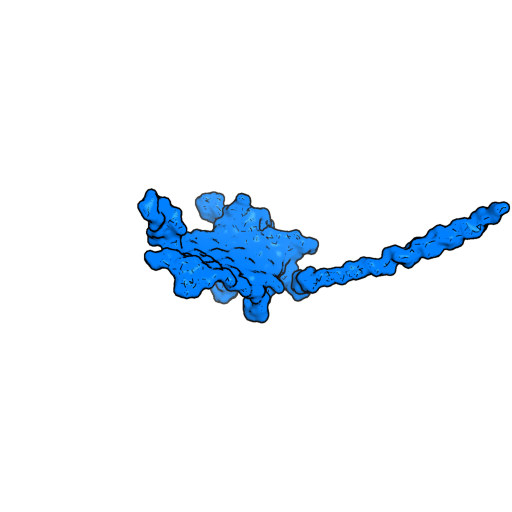GLY A N 1
ATOM 654 C CA . GLY A 1 83 ? -5.779 -1.701 21.047 1.00 92.31 83 GLY A CA 1
ATOM 655 C C . GLY A 1 83 ? -6.430 -1.047 19.819 1.00 92.31 83 GLY A C 1
ATOM 656 O O . GLY A 1 83 ? -7.513 -1.463 19.409 1.00 92.31 83 GLY A O 1
ATOM 657 N N . LYS A 1 84 ? -5.783 -0.038 19.220 1.00 95.25 84 LYS A N 1
ATOM 658 C CA . LYS A 1 84 ? -6.237 0.655 18.011 1.00 95.25 84 LYS A CA 1
ATOM 659 C C . LYS A 1 84 ? -5.411 0.240 16.799 1.00 95.25 84 LYS A C 1
ATOM 661 O O . LYS A 1 84 ? -4.180 0.273 16.832 1.00 95.25 84 LYS A O 1
ATOM 666 N N . GLY A 1 85 ? -6.097 -0.109 15.719 1.00 96.50 85 GLY A N 1
ATOM 667 C CA . GLY A 1 85 ? -5.504 -0.524 14.459 1.00 96.50 85 GLY A CA 1
ATOM 668 C C . GLY A 1 85 ? -4.722 0.591 13.776 1.00 96.50 85 GLY A C 1
ATOM 669 O O . GLY A 1 85 ? -5.186 1.728 13.639 1.00 96.50 85 GLY A O 1
ATOM 670 N N . ARG A 1 86 ? -3.530 0.233 13.314 1.00 96.62 86 ARG A N 1
ATOM 671 C CA . ARG A 1 86 ? -2.650 1.029 12.466 1.00 96.62 86 ARG A CA 1
ATOM 672 C C . ARG A 1 86 ? -2.398 0.266 11.179 1.00 96.62 86 ARG A C 1
ATOM 674 O O . ARG A 1 86 ? -2.396 -0.966 11.157 1.00 96.62 86 ARG A O 1
ATOM 681 N N . VAL A 1 87 ? -2.158 1.008 10.112 1.00 97.00 87 VAL A N 1
ATOM 682 C CA . VAL A 1 87 ? -1.839 0.423 8.818 1.00 97.00 87 VAL A CA 1
ATOM 683 C C . VAL A 1 87 ? -0.764 1.236 8.115 1.00 97.00 87 VAL A C 1
ATOM 685 O O . VAL A 1 87 ? -0.749 2.468 8.169 1.00 97.00 87 VAL A O 1
ATOM 688 N N . GLU A 1 88 ? 0.135 0.518 7.456 1.00 97.62 88 GLU A N 1
ATOM 689 C CA . GLU A 1 88 ? 1.095 1.055 6.505 1.00 97.62 88 GLU A CA 1
ATOM 690 C C . GLU A 1 88 ? 0.818 0.448 5.133 1.00 97.62 88 GLU A C 1
ATOM 692 O O . GLU A 1 88 ? 0.792 -0.771 4.970 1.00 97.62 88 GLU A O 1
ATOM 697 N N . PHE A 1 89 ? 0.602 1.318 4.154 1.00 98.19 89 PHE A N 1
ATOM 698 C CA . PHE A 1 89 ? 0.457 0.981 2.750 1.00 98.19 89 PHE A CA 1
ATOM 699 C C . PHE A 1 89 ? 1.709 1.406 1.994 1.00 98.19 89 PHE A C 1
ATOM 701 O O . PHE A 1 89 ? 2.168 2.544 2.133 1.00 98.19 89 PHE A O 1
ATOM 708 N N . MET A 1 90 ? 2.224 0.522 1.146 1.00 98.44 90 MET A N 1
ATOM 709 C CA . MET A 1 90 ? 3.281 0.851 0.197 1.00 98.44 90 MET A CA 1
ATOM 710 C C . MET A 1 90 ? 2.894 0.402 -1.205 1.00 98.44 90 MET A C 1
ATOM 712 O O . MET A 1 90 ? 2.333 -0.674 -1.388 1.00 98.44 90 MET A O 1
ATOM 716 N N . GLN A 1 91 ? 3.248 1.206 -2.200 1.00 98.50 91 GLN A N 1
ATOM 717 C CA . GLN A 1 91 ? 3.111 0.877 -3.611 1.00 98.50 91 GLN A CA 1
ATOM 718 C C . GLN A 1 91 ? 4.378 1.258 -4.366 1.00 98.50 91 GLN A C 1
ATOM 720 O O . GLN A 1 91 ? 4.956 2.320 -4.138 1.00 98.50 91 GLN A O 1
ATOM 725 N N . TYR A 1 92 ? 4.750 0.396 -5.302 1.00 98.50 92 TYR A N 1
ATOM 726 C CA . TYR A 1 92 ? 5.789 0.595 -6.294 1.00 98.50 92 TYR A CA 1
ATOM 727 C C . TYR A 1 92 ? 5.188 0.461 -7.693 1.00 98.50 92 TYR A C 1
ATOM 729 O O . TYR A 1 92 ? 4.426 -0.473 -7.946 1.00 98.50 92 TYR A O 1
ATOM 737 N N . LEU A 1 93 ? 5.541 1.382 -8.586 1.00 98.38 93 LEU A N 1
ATOM 738 C CA . LEU A 1 93 ? 5.327 1.271 -10.025 1.00 98.38 93 LEU A CA 1
ATOM 739 C C . LEU A 1 93 ? 6.656 1.556 -10.730 1.00 98.38 93 LEU A C 1
ATOM 741 O O . LEU A 1 93 ? 7.179 2.665 -10.627 1.00 98.38 93 LEU A O 1
ATOM 745 N N . GLY A 1 94 ? 7.189 0.566 -11.432 1.00 97.81 94 GLY A N 1
ATOM 746 C CA . GLY A 1 94 ? 8.369 0.667 -12.279 1.00 97.81 94 GLY A CA 1
ATOM 747 C C . GLY A 1 94 ? 7.970 0.680 -13.750 1.00 97.81 94 GLY A C 1
ATOM 748 O O . GLY A 1 94 ? 7.086 -0.062 -14.176 1.00 97.81 94 GLY A O 1
ATOM 749 N N . LEU A 1 95 ? 8.609 1.545 -14.527 1.00 96.94 95 LEU A N 1
ATOM 750 C CA . LEU A 1 95 ? 8.462 1.622 -15.975 1.00 96.94 95 LEU A CA 1
ATOM 751 C C . LEU A 1 95 ? 9.844 1.690 -16.607 1.00 96.94 95 LEU A C 1
ATOM 753 O O . LEU A 1 95 ? 10.646 2.554 -16.244 1.00 96.94 95 LEU A O 1
ATOM 757 N N . ARG A 1 96 ? 10.100 0.832 -17.591 1.00 95.94 96 ARG A N 1
ATOM 758 C CA . ARG A 1 96 ? 11.332 0.834 -18.383 1.00 95.94 96 ARG A CA 1
ATOM 759 C C . ARG A 1 96 ? 10.990 0.820 -19.864 1.00 95.94 96 ARG A C 1
ATOM 761 O O . ARG A 1 96 ? 10.094 0.107 -20.299 1.00 95.94 96 ARG A O 1
ATOM 768 N N . ASN A 1 97 ? 11.720 1.593 -20.659 1.00 92.62 97 ASN A N 1
ATOM 769 C CA . ASN A 1 97 ? 11.547 1.600 -22.109 1.00 92.62 97 ASN A CA 1
ATOM 770 C C . ASN A 1 97 ? 12.853 1.285 -22.858 1.00 92.62 97 ASN A C 1
ATOM 772 O O . ASN A 1 97 ? 13.937 1.202 -22.275 1.00 92.62 97 ASN A O 1
ATOM 776 N N . ALA A 1 98 ? 12.743 1.156 -24.182 1.00 89.75 98 ALA A N 1
ATOM 777 C CA . ALA A 1 98 ? 13.861 0.824 -25.064 1.00 89.75 98 ALA A CA 1
ATOM 778 C C . ALA A 1 98 ? 14.980 1.880 -25.092 1.00 89.75 98 ALA A C 1
ATOM 780 O O . ALA A 1 98 ? 16.112 1.552 -25.433 1.00 89.75 98 ALA A O 1
ATOM 781 N N . SER A 1 99 ? 14.707 3.130 -24.696 1.00 89.50 99 SER A N 1
ATOM 782 C CA . SER A 1 99 ? 15.743 4.163 -24.573 1.00 89.50 99 SER A CA 1
ATOM 783 C C . SER A 1 99 ? 16.508 4.083 -23.247 1.00 89.50 99 SER A C 1
ATOM 785 O O . SER A 1 99 ? 17.224 5.022 -22.906 1.00 89.50 99 SER A O 1
ATOM 787 N N . ASN A 1 100 ? 16.335 3.000 -22.476 1.00 87.81 100 ASN A N 1
ATOM 788 C CA . ASN A 1 100 ? 16.885 2.821 -21.130 1.00 87.81 100 ASN A CA 1
ATOM 789 C C . ASN A 1 100 ? 16.421 3.906 -20.135 1.00 87.81 100 ASN A C 1
ATOM 791 O O . ASN A 1 100 ? 17.074 4.139 -19.117 1.00 87.81 100 ASN A O 1
ATOM 795 N N . CYS A 1 101 ? 15.293 4.568 -20.419 1.00 94.25 101 CYS A N 1
ATOM 796 C CA . CYS A 1 101 ? 14.642 5.448 -19.460 1.00 94.25 101 CYS A CA 1
ATOM 797 C C . CYS A 1 101 ? 13.860 4.584 -18.471 1.00 94.25 101 CYS A C 1
ATOM 799 O O . CYS A 1 101 ? 13.010 3.781 -18.861 1.00 94.25 101 CYS A O 1
ATOM 801 N N . VAL A 1 102 ? 14.184 4.755 -17.194 1.00 96.81 102 VAL A N 1
ATOM 802 C CA . VAL A 1 102 ? 13.575 4.082 -16.052 1.00 96.81 102 VAL A CA 1
ATOM 803 C C . VAL A 1 102 ? 12.847 5.128 -15.224 1.00 96.81 102 VAL A C 1
ATOM 805 O O . VAL A 1 102 ? 13.440 6.140 -14.846 1.00 96.81 102 VAL A O 1
ATOM 808 N N . THR A 1 103 ? 11.568 4.892 -14.953 1.00 97.69 103 THR A N 1
ATOM 809 C CA . THR A 1 103 ? 10.761 5.684 -14.024 1.00 97.69 103 THR A CA 1
ATOM 810 C C . THR A 1 103 ? 10.260 4.785 -12.906 1.00 97.69 103 THR A C 1
ATOM 812 O O . THR A 1 103 ? 9.581 3.802 -13.170 1.00 97.69 103 THR A O 1
ATOM 815 N N . GLU A 1 104 ? 10.561 5.143 -11.665 1.00 98.19 104 GLU A N 1
ATOM 816 C CA . GLU A 1 104 ? 10.113 4.427 -10.474 1.00 98.19 104 GLU A CA 1
ATOM 817 C C . GLU A 1 104 ? 9.263 5.353 -9.618 1.00 98.19 104 GLU A C 1
ATOM 819 O O . GLU A 1 104 ? 9.690 6.459 -9.284 1.00 98.19 104 GLU A O 1
ATOM 824 N N . ILE A 1 105 ? 8.066 4.913 -9.254 1.00 98.44 105 ILE A N 1
ATOM 825 C CA . ILE A 1 105 ? 7.110 5.679 -8.462 1.00 98.44 105 ILE A CA 1
ATOM 826 C C . ILE A 1 105 ? 6.817 4.889 -7.195 1.00 98.44 105 ILE A C 1
ATOM 828 O O . ILE A 1 105 ? 6.248 3.801 -7.240 1.00 98.44 105 ILE A O 1
ATOM 832 N N . TYR A 1 106 ? 7.179 5.465 -6.058 1.00 98.56 106 TYR A N 1
ATOM 833 C CA . TYR A 1 106 ? 6.898 4.938 -4.735 1.00 98.56 106 TYR A CA 1
ATOM 834 C C . TYR A 1 106 ? 5.808 5.774 -4.081 1.00 98.56 106 TYR A C 1
ATOM 836 O O . TYR A 1 106 ? 5.862 7.004 -4.091 1.00 98.56 106 TYR A O 1
ATOM 844 N N . THR A 1 107 ? 4.837 5.102 -3.480 1.00 98.62 107 THR A N 1
ATOM 845 C CA . THR A 1 107 ? 3.839 5.706 -2.599 1.00 98.62 107 THR A CA 1
ATOM 846 C C . THR A 1 107 ? 3.906 5.001 -1.260 1.00 98.62 107 THR A C 1
ATOM 848 O O . THR A 1 107 ? 3.849 3.776 -1.214 1.00 98.62 107 THR A O 1
ATOM 851 N N . THR A 1 108 ? 3.984 5.764 -0.179 1.00 98.50 108 THR A N 1
ATOM 852 C CA . THR A 1 108 ? 3.806 5.253 1.181 1.00 98.50 108 THR A CA 1
ATOM 853 C C . THR A 1 108 ? 2.703 6.053 1.844 1.00 98.50 108 THR A C 1
ATOM 855 O O . THR A 1 108 ? 2.725 7.279 1.780 1.00 98.50 108 THR A O 1
ATOM 858 N N . LYS A 1 109 ? 1.755 5.382 2.495 1.00 98.50 109 LYS A N 1
ATOM 859 C CA . LYS A 1 109 ? 0.762 6.021 3.363 1.00 98.50 109 LYS A CA 1
ATOM 860 C C . LYS A 1 109 ? 0.714 5.288 4.695 1.00 98.50 109 LYS A C 1
ATOM 862 O O . LYS A 1 109 ? 0.794 4.063 4.723 1.00 98.50 109 LYS A O 1
ATOM 867 N N . LYS A 1 110 ? 0.563 6.025 5.791 1.00 98.38 110 LYS A N 1
ATOM 868 C CA . LYS A 1 110 ? 0.385 5.467 7.134 1.00 98.38 110 LYS A CA 1
ATOM 869 C C . LYS A 1 110 ? -0.813 6.117 7.800 1.00 98.38 110 LYS A C 1
ATOM 871 O O . LYS A 1 110 ? -1.130 7.277 7.531 1.00 98.38 110 LYS A O 1
ATOM 876 N N . GLY A 1 111 ? -1.501 5.363 8.644 1.00 98.00 111 GLY A N 1
ATOM 877 C CA . GLY A 1 111 ? -2.725 5.843 9.267 1.00 98.00 111 GLY A CA 1
ATOM 878 C C . GLY A 1 111 ? -3.379 4.845 10.203 1.00 98.00 111 GLY A C 1
ATOM 879 O O . GLY A 1 111 ? -2.767 3.868 10.642 1.00 98.00 111 GLY A O 1
ATOM 880 N N . THR A 1 112 ? -4.632 5.128 10.527 1.00 98.19 112 THR A N 1
ATOM 881 C CA . THR A 1 112 ? -5.509 4.240 11.294 1.00 98.19 112 THR A CA 1
ATOM 882 C C . THR A 1 112 ? -6.411 3.442 10.372 1.00 98.19 112 THR A C 1
ATOM 884 O O . THR A 1 112 ? -6.590 3.766 9.198 1.00 98.19 112 THR A O 1
ATOM 887 N N . ILE A 1 113 ? -6.978 2.370 10.907 1.00 97.88 113 ILE A N 1
ATOM 888 C CA . ILE A 1 113 ? -7.959 1.557 10.201 1.00 97.88 113 ILE A CA 1
ATOM 889 C C . ILE A 1 113 ? -9.103 1.202 11.142 1.00 97.88 113 ILE A C 1
ATOM 891 O O . ILE A 1 113 ? -8.884 0.822 12.296 1.00 97.88 113 ILE A O 1
ATOM 895 N N . ALA A 1 114 ? -10.327 1.333 10.641 1.00 97.94 114 ALA A N 1
ATOM 896 C CA . ALA A 1 114 ? -11.532 0.910 11.335 1.00 97.94 114 ALA A CA 1
ATOM 897 C C . ALA A 1 114 ? -12.207 -0.208 10.542 1.00 97.94 114 ALA A C 1
ATOM 899 O O . ALA A 1 114 ? -12.519 -0.032 9.368 1.00 97.94 114 ALA A O 1
ATOM 900 N N . PHE A 1 115 ? -12.428 -1.347 11.187 1.00 96.38 115 PHE A N 1
ATOM 901 C CA . PHE A 1 115 ? -13.217 -2.452 10.665 1.00 96.38 115 PHE A CA 1
ATOM 902 C C . PHE A 1 115 ? -14.674 -2.250 11.080 1.00 96.38 115 PHE A C 1
ATOM 904 O O . PHE A 1 115 ? -14.987 -2.091 12.260 1.00 96.38 115 PHE A O 1
ATOM 911 N N . GLU A 1 116 ? -15.564 -2.238 10.095 1.00 94.81 116 GLU A N 1
ATOM 912 C CA . GLU A 1 116 ? -16.989 -1.968 10.251 1.00 94.81 116 GLU A CA 1
ATOM 913 C C . GLU A 1 116 ? -17.761 -3.252 9.932 1.00 94.81 116 GLU A C 1
ATOM 915 O O . GLU A 1 116 ? -17.869 -3.664 8.778 1.00 94.81 116 GLU A O 1
ATOM 920 N N . GLY A 1 117 ? -18.287 -3.919 10.959 1.00 90.69 117 GLY A N 1
ATOM 921 C CA . GLY A 1 117 ? -18.977 -5.194 10.773 1.00 90.69 117 GLY A CA 1
ATOM 922 C C . GLY A 1 117 ? -18.020 -6.327 10.391 1.00 90.69 117 GLY A C 1
ATOM 923 O O . GLY A 1 117 ? -16.982 -6.506 11.027 1.00 90.69 117 GLY A O 1
ATOM 924 N N . THR A 1 118 ? -18.402 -7.136 9.399 1.00 91.56 118 THR A N 1
ATOM 925 C CA . THR A 1 118 ? -17.682 -8.384 9.063 1.00 91.56 118 THR A CA 1
ATOM 926 C C . THR A 1 118 ? -16.859 -8.317 7.785 1.00 91.56 118 THR A C 1
ATOM 928 O O . THR A 1 118 ? -16.035 -9.196 7.560 1.00 91.56 118 THR A O 1
ATOM 931 N N . ASP A 1 119 ? -17.062 -7.294 6.957 1.00 95.00 119 ASP A N 1
ATOM 932 C CA . ASP A 1 119 ? -16.547 -7.285 5.590 1.00 95.00 119 ASP A CA 1
ATOM 933 C C . ASP A 1 119 ? -16.231 -5.898 5.032 1.00 95.00 119 ASP A C 1
ATOM 935 O O . ASP A 1 119 ? -15.948 -5.767 3.842 1.00 95.00 119 ASP A O 1
ATOM 939 N N . LYS A 1 120 ? -16.238 -4.868 5.875 1.00 97.00 120 LYS A N 1
ATOM 940 C CA . LYS A 1 120 ? -15.831 -3.520 5.501 1.00 97.00 120 LYS A CA 1
ATOM 941 C C . LYS A 1 120 ? -14.701 -3.046 6.398 1.00 97.00 120 LYS A C 1
ATOM 943 O O . LYS A 1 120 ? -14.673 -3.335 7.596 1.00 97.00 120 LYS A O 1
ATOM 948 N N . PHE A 1 121 ? -13.766 -2.308 5.821 1.00 97.12 121 PHE A N 1
ATOM 949 C CA . PHE A 1 121 ? -12.868 -1.464 6.592 1.00 97.12 121 PHE A CA 1
ATOM 950 C C . PHE A 1 121 ? -12.691 -0.115 5.903 1.00 97.12 121 PHE A C 1
ATOM 952 O O . PHE A 1 121 ? -12.843 0.005 4.688 1.00 97.12 121 PHE A O 1
ATOM 959 N N . THR A 1 122 ? -12.327 0.892 6.684 1.00 98.31 122 THR A N 1
ATOM 960 C CA 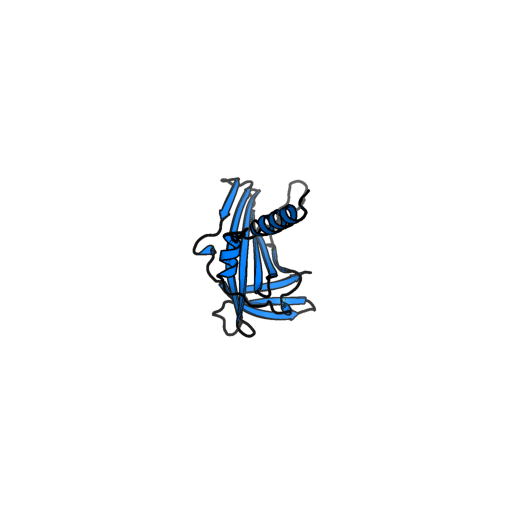. THR A 1 122 ? -11.948 2.209 6.180 1.00 98.31 122 THR A CA 1
ATOM 961 C C . THR A 1 122 ? -10.521 2.509 6.620 1.00 98.31 122 THR A C 1
ATOM 963 O O . THR A 1 122 ? -10.214 2.475 7.815 1.00 98.31 122 THR A O 1
ATOM 966 N N . PHE A 1 123 ? -9.635 2.771 5.657 1.00 98.12 123 PHE A N 1
ATOM 967 C CA . PHE A 1 123 ? -8.282 3.260 5.910 1.00 98.12 123 PHE A CA 1
ATOM 968 C C . PHE A 1 123 ? -8.312 4.786 6.025 1.00 98.12 123 PHE A C 1
ATOM 970 O O . PHE A 1 123 ? -8.773 5.467 5.116 1.00 98.12 123 PHE A O 1
ATOM 977 N N . TYR A 1 124 ? -7.806 5.328 7.130 1.00 98.25 124 TYR A N 1
ATOM 978 C CA . TYR A 1 124 ? -7.686 6.763 7.372 1.00 98.25 124 TYR A CA 1
ATOM 979 C C . TYR A 1 124 ? -6.204 7.160 7.322 1.00 98.25 124 TYR A C 1
ATOM 981 O O . TYR A 1 124 ? -5.537 7.171 8.363 1.00 98.25 124 TYR A O 1
ATOM 989 N N . PRO A 1 125 ? -5.647 7.438 6.130 1.00 98.00 125 PRO A N 1
ATOM 990 C CA . PRO A 1 125 ? -4.276 7.916 6.009 1.00 98.00 125 PRO A CA 1
ATOM 991 C C . PRO A 1 125 ? -4.113 9.256 6.736 1.00 98.00 125 PRO A C 1
ATOM 993 O O . PRO A 1 125 ? -4.886 10.185 6.528 1.00 98.00 125 PRO A O 1
ATOM 996 N N . VAL A 1 126 ? -3.089 9.363 7.582 1.00 97.31 126 VAL A N 1
ATOM 997 C CA . VAL A 1 126 ? -2.756 10.605 8.308 1.00 97.31 126 VAL A CA 1
ATOM 998 C C . VAL A 1 126 ? -1.437 11.213 7.850 1.00 97.31 126 VAL A C 1
ATOM 1000 O O . VAL A 1 126 ? -1.196 12.398 8.052 1.00 97.31 126 VAL A O 1
ATOM 1003 N N . GLU A 1 127 ? -0.583 10.404 7.229 1.00 97.25 127 GLU A N 1
ATOM 1004 C CA . GLU A 1 127 ? 0.671 10.834 6.626 1.00 97.25 127 GLU A CA 1
ATOM 1005 C C . GLU A 1 127 ? 1.006 9.952 5.421 1.00 97.25 127 GLU A C 1
ATOM 1007 O O . GLU A 1 127 ? 0.507 8.832 5.269 1.00 97.25 127 GLU A O 1
ATOM 1012 N N . GLY A 1 128 ? 1.879 10.448 4.555 1.00 97.62 128 GLY A N 1
ATOM 1013 C CA . GLY A 1 128 ? 2.355 9.693 3.411 1.00 97.62 128 GLY A CA 1
ATOM 1014 C C . GLY A 1 128 ? 3.372 10.474 2.601 1.00 97.62 128 GLY A C 1
ATOM 1015 O O . GLY A 1 128 ? 3.504 11.680 2.760 1.00 97.62 128 GLY A O 1
ATOM 1016 N N . ASN A 1 129 ? 4.075 9.783 1.714 1.00 98.12 129 ASN A N 1
ATOM 1017 C CA . ASN A 1 129 ? 5.079 10.369 0.838 1.00 98.12 129 ASN A CA 1
ATOM 1018 C C . ASN A 1 129 ? 5.017 9.722 -0.547 1.00 98.12 129 ASN A C 1
ATOM 1020 O O . ASN A 1 129 ? 4.811 8.513 -0.684 1.00 98.12 129 ASN A O 1
ATOM 1024 N N . PHE A 1 130 ? 5.245 10.542 -1.565 1.00 98.38 130 PHE A N 1
ATOM 1025 C CA . PHE A 1 130 ? 5.352 10.149 -2.958 1.00 98.38 130 PHE A CA 1
ATOM 1026 C C . PHE A 1 130 ? 6.766 10.436 -3.445 1.00 98.38 130 PHE A C 1
ATOM 1028 O O . PHE A 1 130 ? 7.228 11.576 -3.385 1.00 98.38 130 PHE A O 1
ATOM 1035 N N . ARG A 1 131 ? 7.446 9.418 -3.970 1.00 98.44 131 ARG A N 1
ATOM 1036 C CA . ARG A 1 131 ? 8.787 9.554 -4.546 1.00 98.44 131 ARG A CA 1
ATOM 1037 C C . ARG A 1 131 ? 8.792 9.072 -5.983 1.00 98.44 131 ARG A C 1
ATOM 1039 O O . ARG A 1 131 ? 8.450 7.926 -6.237 1.00 98.44 131 ARG A O 1
ATOM 1046 N N . THR A 1 132 ? 9.238 9.920 -6.900 1.00 98.25 132 THR A N 1
ATOM 1047 C CA . THR A 1 132 ? 9.482 9.550 -8.298 1.00 98.25 132 THR A CA 1
ATOM 1048 C C . THR A 1 132 ? 10.972 9.626 -8.598 1.00 98.25 132 THR A C 1
ATOM 1050 O O . THR A 1 132 ? 11.593 10.654 -8.337 1.00 98.25 132 THR A O 1
ATOM 1053 N N . ILE A 1 133 ? 11.539 8.566 -9.165 1.00 98.00 133 ILE A N 1
ATOM 1054 C CA . ILE A 1 133 ? 12.924 8.507 -9.638 1.00 98.00 133 ILE A CA 1
ATOM 1055 C C . ILE A 1 133 ? 12.890 8.348 -11.155 1.00 98.00 133 ILE A C 1
ATOM 1057 O O . ILE A 1 133 ? 12.197 7.473 -11.663 1.00 98.00 133 ILE A O 1
ATOM 1061 N N . LYS A 1 134 ? 13.628 9.190 -11.880 1.00 97.56 134 LYS A N 1
ATOM 1062 C CA . LYS A 1 134 ? 13.825 9.081 -13.330 1.00 97.56 134 LYS A CA 1
ATOM 1063 C C . LYS A 1 134 ? 15.310 8.964 -13.649 1.00 97.56 134 LYS A C 1
ATOM 1065 O O . LYS A 1 134 ? 16.097 9.826 -13.251 1.00 97.56 134 LYS A O 1
ATOM 1070 N N . LYS A 1 135 ? 15.689 7.916 -14.381 1.00 96.12 135 LYS A N 1
ATOM 1071 C CA . LYS A 1 135 ? 17.070 7.633 -14.799 1.00 96.12 135 LYS A CA 1
ATOM 1072 C C . LYS A 1 135 ? 17.110 7.308 -16.289 1.00 96.12 135 LYS A C 1
ATOM 1074 O O . LYS A 1 135 ? 16.325 6.495 -16.747 1.00 96.12 135 LYS A O 1
ATOM 1079 N N . GLY A 1 136 ? 18.035 7.907 -17.037 1.00 92.31 136 GLY A N 1
ATOM 1080 C CA . GLY A 1 136 ? 18.138 7.708 -18.490 1.00 92.31 136 GLY A CA 1
ATOM 1081 C C . GLY A 1 136 ? 17.008 8.361 -19.300 1.00 92.31 136 GLY A C 1
ATOM 1082 O O . GLY A 1 136 ? 16.832 8.049 -20.471 1.00 92.31 136 GLY A O 1
ATOM 1083 N N . CYS A 1 137 ? 16.234 9.257 -18.687 1.00 91.50 137 CYS A N 1
ATOM 1084 C CA . CYS A 1 137 ? 15.121 9.974 -19.304 1.00 91.50 137 CYS A CA 1
ATOM 1085 C C . CYS A 1 137 ? 15.536 11.407 -19.682 1.00 91.50 137 CYS A C 1
ATOM 1087 O O . CYS A 1 137 ? 16.545 11.913 -19.191 1.00 91.50 137 CYS A O 1
ATOM 1089 N N . SER A 1 138 ? 14.729 12.096 -20.500 1.00 87.88 138 SER A N 1
ATOM 1090 C CA . SER A 1 138 ? 14.957 13.513 -20.846 1.00 87.88 138 SER A CA 1
ATOM 1091 C C . SER A 1 138 ? 15.029 14.420 -19.611 1.00 87.88 138 SER A C 1
ATOM 1093 O O . SER A 1 138 ? 15.839 15.339 -19.571 1.00 87.88 138 SER A O 1
ATOM 1095 N N . ASN A 1 139 ? 14.240 14.105 -18.578 1.00 88.00 139 ASN A N 1
ATOM 1096 C CA . ASN A 1 139 ? 14.302 14.722 -17.256 1.00 88.00 139 ASN A CA 1
ATOM 1097 C C . ASN A 1 139 ? 14.725 13.675 -16.220 1.00 88.00 139 ASN A C 1
ATOM 1099 O O . ASN A 1 139 ? 13.893 12.885 -15.768 1.00 88.00 139 ASN A O 1
ATOM 1103 N N . ASN A 1 140 ? 16.007 13.670 -15.857 1.00 94.56 140 ASN A N 1
ATOM 1104 C CA . ASN A 1 140 ? 16.547 12.812 -14.802 1.00 94.56 140 ASN A CA 1
ATOM 1105 C C . ASN A 1 140 ? 16.404 13.450 -13.418 1.00 94.56 140 ASN A C 1
ATOM 1107 O O . ASN A 1 140 ? 16.389 14.673 -13.283 1.00 94.56 140 ASN A O 1
ATOM 1111 N N . GLY A 1 141 ? 16.368 12.609 -12.387 1.00 96.62 141 GLY A N 1
ATOM 1112 C CA . GLY A 1 141 ? 16.431 13.035 -10.993 1.00 96.62 141 GLY A CA 1
ATOM 1113 C C . GLY A 1 141 ? 15.384 12.375 -10.108 1.00 96.62 141 GLY A C 1
ATOM 1114 O O . GLY A 1 141 ? 14.630 11.501 -10.537 1.00 96.62 141 GLY A O 1
ATOM 1115 N N . THR A 1 142 ? 15.351 12.830 -8.859 1.00 97.81 142 THR A N 1
ATOM 1116 C CA . THR A 1 142 ? 14.422 12.355 -7.835 1.00 97.81 142 THR A CA 1
ATOM 1117 C C . THR A 1 142 ? 13.529 13.501 -7.392 1.00 97.81 142 THR A C 1
ATOM 1119 O O . THR A 1 142 ? 14.016 14.573 -7.040 1.00 97.81 142 THR A O 1
ATOM 1122 N N . GLN A 1 143 ? 12.223 13.263 -7.383 1.00 97.62 143 GLN A N 1
ATOM 1123 C CA . GLN A 1 143 ? 11.223 14.175 -6.841 1.00 97.62 143 GLN A CA 1
ATOM 1124 C C . GLN A 1 143 ? 10.542 13.508 -5.654 1.00 97.62 143 GLN A C 1
ATOM 1126 O O . GLN A 1 143 ? 10.146 12.347 -5.747 1.00 97.62 143 GLN A O 1
ATOM 1131 N N . ASN A 1 144 ? 10.401 14.248 -4.559 1.00 97.88 144 ASN A N 1
ATOM 1132 C CA . ASN A 1 144 ? 9.683 13.813 -3.367 1.00 97.88 144 ASN A CA 1
ATOM 1133 C C . ASN A 1 144 ? 8.587 14.823 -3.047 1.00 97.88 144 ASN A C 1
ATOM 1135 O O . ASN A 1 144 ? 8.795 16.029 -3.206 1.00 97.88 144 ASN A O 1
ATOM 1139 N N . ARG A 1 145 ? 7.443 14.338 -2.572 1.00 97.44 145 ARG A N 1
ATOM 1140 C CA . ARG A 1 145 ? 6.359 15.178 -2.075 1.00 97.44 145 ARG A CA 1
ATOM 1141 C C . ARG A 1 145 ? 5.612 14.454 -0.964 1.00 97.44 145 ARG A C 1
ATOM 1143 O O . ARG A 1 145 ? 5.144 13.337 -1.161 1.00 97.44 145 ARG A O 1
ATOM 1150 N N . GLU A 1 146 ? 5.422 15.141 0.152 1.00 98.06 146 GLU A N 1
ATOM 1151 C CA . GLU A 1 146 ? 4.534 14.688 1.222 1.00 98.06 146 GLU A CA 1
ATOM 1152 C C . GLU A 1 146 ? 3.071 14.664 0.750 1.00 98.06 146 GLU A C 1
ATOM 1154 O O . GLU A 1 146 ? 2.632 15.507 -0.041 1.00 98.06 146 GLU A O 1
ATOM 1159 N N . ALA A 1 147 ? 2.307 13.697 1.244 1.00 97.00 147 ALA A N 1
ATOM 1160 C CA . ALA A 1 147 ? 0.875 13.603 1.013 1.00 97.00 147 ALA A CA 1
ATOM 1161 C C . ALA A 1 147 ? 0.142 14.754 1.709 1.00 97.00 147 ALA A C 1
ATOM 1163 O O . ALA A 1 147 ? 0.399 15.056 2.874 1.00 97.00 147 ALA A O 1
ATOM 1164 N N . THR A 1 148 ? -0.773 15.407 0.995 1.00 95.81 148 THR A N 1
ATOM 1165 C CA . THR A 1 148 ? -1.527 16.558 1.504 1.00 95.81 148 THR A CA 1
ATOM 1166 C C . THR A 1 148 ? -2.972 16.534 1.012 1.00 95.81 148 THR A C 1
ATOM 1168 O O . THR A 1 148 ? -3.285 15.950 -0.025 1.00 95.81 148 THR A O 1
ATOM 1171 N N . GLY A 1 149 ? -3.873 17.182 1.758 1.00 94.31 149 GLY A N 1
ATOM 1172 C CA . GLY A 1 149 ? -5.272 17.374 1.365 1.00 94.31 149 GLY A CA 1
ATOM 1173 C C . GLY A 1 149 ? -5.952 16.077 0.919 1.00 94.31 149 GLY A C 1
ATOM 1174 O O . GLY A 1 149 ? -6.106 15.146 1.707 1.00 94.31 149 GLY A O 1
ATOM 1175 N N . ASN A 1 150 ? -6.320 16.014 -0.362 1.00 95.62 150 ASN A N 1
ATOM 1176 C CA . ASN A 1 150 ? -7.044 14.884 -0.946 1.00 95.62 150 ASN A CA 1
ATOM 1177 C C . ASN A 1 150 ? -6.268 13.555 -0.905 1.00 95.62 150 ASN A C 1
ATOM 1179 O O . ASN A 1 150 ? -6.896 12.498 -0.906 1.00 95.62 150 ASN A O 1
ATOM 1183 N N . ASP A 1 151 ? -4.933 13.585 -0.815 1.00 96.19 151 ASP A N 1
ATOM 1184 C CA . ASP A 1 151 ? -4.112 12.370 -0.702 1.00 96.19 151 ASP A CA 1
ATOM 1185 C C . ASP A 1 151 ? -4.391 11.587 0.593 1.00 96.19 151 ASP A C 1
ATOM 1187 O O . ASP A 1 151 ? -4.132 10.381 0.657 1.00 96.19 151 ASP A O 1
ATOM 1191 N N . LEU A 1 152 ? -4.885 12.288 1.619 1.00 96.94 152 LEU A N 1
ATOM 1192 C CA . LEU A 1 152 ? -5.132 11.792 2.972 1.00 96.94 152 LEU A CA 1
ATOM 1193 C C . LEU A 1 152 ? -6.633 11.609 3.261 1.00 96.94 152 LEU A C 1
ATOM 1195 O O . LEU A 1 152 ? -7.071 11.615 4.410 1.00 96.94 152 LEU A O 1
ATOM 1199 N N . THR A 1 153 ? -7.446 11.473 2.213 1.00 97.19 153 THR A N 1
ATOM 1200 C CA . THR A 1 153 ? -8.875 11.193 2.375 1.00 97.19 153 THR A CA 1
ATOM 1201 C C . THR A 1 153 ? -9.112 9.749 2.825 1.00 97.19 153 THR A C 1
ATOM 1203 O O . THR A 1 153 ? -8.340 8.864 2.452 1.00 97.19 153 THR A O 1
ATOM 1206 N N . PRO A 1 154 ? -10.158 9.485 3.632 1.00 97.94 154 PRO A N 1
ATOM 1207 C CA . PRO A 1 154 ? -10.502 8.126 4.031 1.00 97.94 154 PRO A CA 1
ATOM 1208 C C . PRO A 1 154 ? -10.827 7.242 2.827 1.00 97.94 154 PRO A C 1
ATOM 1210 O O . PRO A 1 154 ? -11.589 7.637 1.945 1.00 97.94 154 PRO A O 1
ATOM 1213 N N . GLU A 1 155 ? -10.292 6.027 2.829 1.00 97.56 155 GLU A N 1
ATOM 1214 C CA . GLU A 1 155 ? -10.434 5.057 1.750 1.00 97.56 155 GLU A CA 1
ATOM 1215 C C . GLU A 1 155 ? -11.251 3.850 2.251 1.00 97.56 155 GLU A C 1
ATOM 1217 O O . GLU A 1 155 ? -10.712 2.985 2.953 1.00 97.56 155 GLU A O 1
ATOM 1222 N N . PRO A 1 156 ? -12.566 3.796 1.963 1.00 97.94 156 PRO A N 1
ATOM 1223 C CA . PRO A 1 156 ? -13.405 2.670 2.345 1.00 97.94 156 PRO A CA 1
ATOM 1224 C C . PRO A 1 156 ? -13.269 1.519 1.344 1.00 97.94 156 PRO A C 1
ATOM 1226 O O . PRO A 1 156 ? -13.318 1.723 0.129 1.00 97.94 156 PRO A O 1
ATOM 1229 N N . TYR A 1 157 ? -13.193 0.297 1.863 1.00 97.81 157 TYR A N 1
ATOM 1230 C CA . TYR A 1 157 ? -13.129 -0.923 1.068 1.00 97.81 157 TYR A CA 1
ATOM 1231 C C . TYR A 1 157 ? -14.005 -2.019 1.664 1.00 97.81 157 TYR A C 1
ATOM 1233 O O . TYR A 1 157 ? -14.164 -2.120 2.885 1.00 97.81 157 TYR A O 1
ATOM 1241 N N . LEU A 1 158 ? -14.528 -2.880 0.792 1.00 98.00 158 LEU A N 1
ATOM 1242 C CA . LEU A 1 158 ? -14.997 -4.193 1.219 1.00 98.00 158 LEU A CA 1
ATOM 1243 C C . LEU A 1 158 ? -13.846 -5.187 1.129 1.00 98.00 158 LEU A C 1
ATOM 1245 O O . LEU A 1 158 ? -12.944 -5.040 0.301 1.00 98.00 158 LEU A O 1
ATOM 1249 N N . TRP A 1 159 ? -13.883 -6.213 1.966 1.00 95.94 159 TRP A N 1
ATOM 1250 C CA . TRP A 1 159 ? -12.834 -7.215 2.013 1.00 95.94 159 TRP A CA 1
ATOM 1251 C C . TRP A 1 159 ? -13.374 -8.623 2.231 1.00 95.94 159 TRP A C 1
ATOM 1253 O O . TRP A 1 159 ? -14.466 -8.839 2.761 1.00 95.94 159 TRP A O 1
ATOM 1263 N N . GLU A 1 160 ? -12.573 -9.597 1.813 1.00 95.62 160 GLU A N 1
ATOM 1264 C CA . GLU A 1 160 ? -12.805 -11.008 2.082 1.00 95.62 160 GLU A CA 1
ATOM 1265 C C . GLU A 1 160 ? -11.471 -11.754 2.124 1.00 95.62 160 GLU A C 1
ATOM 1267 O O . GLU A 1 160 ? -10.600 -11.535 1.284 1.00 95.62 160 GLU A O 1
ATOM 1272 N N . VAL A 1 161 ? -11.303 -12.654 3.090 1.00 94.62 161 VAL A N 1
ATOM 1273 C CA . VAL A 1 161 ? -10.132 -13.534 3.151 1.00 94.62 161 VAL A CA 1
ATOM 1274 C C . VAL A 1 161 ? -10.541 -14.927 2.690 1.00 94.62 161 VAL A C 1
ATOM 1276 O O . VAL A 1 161 ? -11.384 -15.562 3.318 1.00 94.62 161 VAL A O 1
ATOM 1279 N N . LYS A 1 162 ? -9.916 -15.415 1.616 1.00 94.62 162 LYS A N 1
ATOM 1280 C CA . LYS A 1 162 ? -10.147 -16.749 1.048 1.00 94.62 162 LYS A CA 1
ATOM 1281 C C . LYS A 1 162 ? -8.897 -17.609 1.174 1.00 94.62 162 LYS A C 1
ATOM 1283 O O . LYS A 1 162 ? -7.775 -17.106 1.154 1.00 94.62 162 LYS A O 1
ATOM 1288 N N . MET A 1 163 ? -9.101 -18.917 1.264 1.00 94.38 163 MET A N 1
ATOM 1289 C CA . MET A 1 163 ? -8.033 -19.901 1.111 1.00 94.38 163 MET A CA 1
ATOM 1290 C C . MET A 1 163 ? -8.092 -20.465 -0.306 1.00 94.38 163 MET A C 1
ATOM 1292 O O . MET A 1 163 ? -9.133 -20.966 -0.725 1.00 94.38 163 MET A O 1
ATOM 1296 N N . PHE A 1 164 ? -6.982 -20.396 -1.033 1.00 94.25 164 PHE A N 1
ATOM 1297 C CA . PHE A 1 164 ? -6.846 -20.985 -2.361 1.00 94.25 164 PHE A CA 1
ATOM 1298 C C . PHE A 1 164 ? -5.471 -21.633 -2.473 1.00 94.25 164 PHE A C 1
ATOM 1300 O O . PHE A 1 164 ? -4.470 -20.972 -2.218 1.00 94.25 164 PHE A O 1
ATOM 1307 N N . ASP A 1 165 ? -5.418 -22.923 -2.813 1.00 93.56 165 ASP A N 1
ATOM 1308 C CA . ASP A 1 165 ? -4.160 -23.680 -2.918 1.00 93.56 165 ASP A CA 1
ATOM 1309 C C . ASP A 1 165 ? -3.255 -23.523 -1.672 1.00 93.56 165 ASP A C 1
ATOM 1311 O O . ASP A 1 165 ? -2.080 -23.168 -1.750 1.00 93.56 165 ASP A O 1
ATOM 1315 N N . ASN A 1 166 ? -3.853 -23.672 -0.480 1.00 91.69 166 ASN A N 1
ATOM 1316 C CA . ASN A 1 166 ? -3.224 -23.442 0.832 1.00 91.69 166 ASN A CA 1
ATOM 1317 C C . ASN A 1 166 ? -2.618 -22.042 1.049 1.00 91.69 166 ASN A C 1
ATOM 1319 O O . ASN A 1 166 ? -1.947 -21.806 2.055 1.00 91.69 166 ASN A O 1
ATOM 1323 N N . LYS A 1 167 ? -2.891 -21.085 0.161 1.00 93.00 167 LYS A N 1
ATOM 1324 C CA . LYS A 1 167 ? -2.503 -19.685 0.307 1.00 93.00 167 LYS A CA 1
ATOM 1325 C C . LYS A 1 167 ? -3.682 -18.880 0.817 1.00 93.00 167 LYS A C 1
ATOM 1327 O O . LYS A 1 167 ? -4.809 -19.004 0.338 1.00 93.00 167 LYS A O 1
ATOM 1332 N N . LYS A 1 168 ? -3.394 -18.028 1.792 1.00 94.19 168 LYS A N 1
ATOM 1333 C CA . LYS A 1 168 ? -4.342 -17.053 2.310 1.00 94.19 168 LYS A CA 1
ATOM 1334 C C . LYS A 1 168 ? -4.322 -15.826 1.406 1.00 94.19 168 LYS A C 1
ATOM 1336 O O . LYS A 1 168 ? -3.274 -15.197 1.245 1.00 94.19 168 LYS A O 1
ATOM 1341 N N . LEU A 1 169 ? -5.472 -15.516 0.821 1.00 96.19 169 LEU A N 1
ATOM 1342 C CA . LEU A 1 169 ? -5.657 -14.428 -0.125 1.00 96.19 169 LEU A CA 1
ATOM 1343 C C . LEU A 1 169 ? -6.645 -13.408 0.440 1.00 96.19 169 LEU A C 1
ATOM 1345 O O . LEU A 1 169 ? -7.761 -13.765 0.810 1.00 96.19 169 LEU A O 1
ATOM 1349 N N . LEU A 1 170 ? -6.238 -12.146 0.495 1.00 96.25 170 LEU A N 1
ATOM 1350 C CA . LEU A 1 170 ? -7.084 -11.016 0.857 1.00 96.25 170 LEU A CA 1
ATOM 1351 C C . LEU A 1 170 ? -7.591 -10.359 -0.422 1.00 96.25 170 LEU A C 1
ATOM 1353 O O . LEU A 1 170 ? -6.827 -9.747 -1.163 1.00 96.25 170 LEU A O 1
ATOM 1357 N N . TYR A 1 171 ? -8.888 -10.472 -0.653 1.00 97.38 171 TYR A N 1
ATOM 1358 C CA . TYR A 1 171 ? -9.598 -9.785 -1.716 1.00 97.38 171 TYR A CA 1
ATOM 1359 C C . TYR A 1 171 ? -10.058 -8.433 -1.181 1.00 97.38 171 TYR A C 1
ATOM 1361 O O . TYR A 1 171 ? -10.687 -8.372 -0.124 1.00 97.38 171 TYR A O 1
ATOM 1369 N N . ILE A 1 172 ? -9.741 -7.363 -1.905 1.00 97.06 172 ILE A N 1
ATOM 1370 C CA . ILE A 1 172 ? -10.202 -6.004 -1.619 1.00 97.06 172 ILE A CA 1
ATOM 1371 C C . ILE A 1 172 ? -11.079 -5.547 -2.780 1.00 97.06 172 ILE A C 1
ATOM 1373 O O . ILE A 1 172 ? -10.668 -5.630 -3.937 1.00 97.06 172 ILE A O 1
ATOM 1377 N N . TYR A 1 173 ? -12.263 -5.035 -2.467 1.00 98.00 173 TYR A N 1
ATOM 1378 C CA . TYR A 1 173 ? -13.245 -4.539 -3.427 1.00 98.00 173 TYR A CA 1
ATOM 1379 C C . TYR A 1 173 ? -13.547 -3.068 -3.153 1.00 98.00 173 TYR A C 1
ATOM 1381 O O . TYR A 1 173 ? -13.335 -2.558 -2.046 1.00 98.00 173 TYR A O 1
ATOM 1389 N N . ASN A 1 174 ? -14.080 -2.378 -4.159 1.00 96.69 174 ASN A N 1
ATOM 1390 C CA . ASN A 1 174 ? -14.596 -1.032 -3.956 1.00 96.69 174 ASN A CA 1
ATOM 1391 C C . ASN A 1 174 ? -15.771 -1.067 -2.960 1.00 96.69 174 ASN A C 1
ATOM 1393 O O . ASN A 1 174 ? -16.593 -1.979 -3.006 1.00 96.69 174 ASN A O 1
ATOM 1397 N N . ALA A 1 175 ? -15.886 -0.059 -2.094 1.00 96.12 175 ALA A N 1
ATOM 1398 C CA . ALA A 1 175 ? -16.999 0.067 -1.153 1.00 96.12 175 ALA A CA 1
ATOM 1399 C C . ALA A 1 175 ? -18.393 0.064 -1.811 1.00 96.12 175 ALA A C 1
ATOM 1401 O O . ALA A 1 175 ? -19.374 -0.234 -1.133 1.00 96.12 175 ALA A O 1
ATOM 1402 N N . VAL A 1 176 ? -18.493 0.401 -3.103 1.00 96.31 176 VAL A N 1
ATOM 1403 C CA . VAL A 1 176 ? -19.762 0.381 -3.852 1.00 96.31 176 VAL A CA 1
ATOM 1404 C C . VAL A 1 176 ? -20.091 -0.979 -4.480 1.00 96.31 176 VAL A C 1
ATOM 1406 O O . VAL A 1 176 ? -21.228 -1.183 -4.899 1.00 96.31 176 VAL A O 1
ATOM 1409 N N . ASP A 1 177 ? -19.139 -1.917 -4.534 1.00 95.44 177 ASP A N 1
ATOM 1410 C CA . ASP A 1 177 ? -19.356 -3.276 -5.051 1.00 95.44 177 ASP A CA 1
ATOM 1411 C C . ASP A 1 177 ? -19.907 -4.188 -3.947 1.00 95.44 177 ASP A C 1
ATOM 1413 O O . ASP A 1 177 ? -19.245 -5.101 -3.456 1.00 95.44 177 ASP A O 1
ATOM 1417 N N . ILE A 1 178 ? -21.147 -3.921 -3.533 1.00 94.00 178 ILE A N 1
ATOM 1418 C CA . ILE A 1 178 ? -21.812 -4.623 -2.421 1.00 94.00 178 ILE A CA 1
ATOM 1419 C C . ILE A 1 178 ? -21.870 -6.146 -2.641 1.00 94.00 178 ILE A C 1
ATOM 1421 O O . ILE A 1 178 ? -21.886 -6.913 -1.679 1.00 94.00 178 ILE A O 1
ATOM 1425 N N . ASN A 1 179 ? -21.862 -6.588 -3.901 1.00 96.06 179 ASN A N 1
ATOM 1426 C CA . ASN A 1 179 ? -21.914 -8.001 -4.268 1.00 96.06 179 ASN A CA 1
ATOM 1427 C C . ASN A 1 179 ? -20.527 -8.656 -4.386 1.00 96.06 179 ASN A C 1
ATOM 1429 O O . ASN A 1 179 ? -20.471 -9.867 -4.604 1.00 96.06 179 ASN A O 1
ATOM 1433 N N . LYS A 1 180 ? -19.432 -7.893 -4.232 1.00 96.06 180 LYS A N 1
ATOM 1434 C CA . LYS A 1 180 ? -18.037 -8.368 -4.279 1.00 96.06 180 LYS A CA 1
ATOM 1435 C C . LYS A 1 180 ? -17.726 -9.159 -5.553 1.00 96.06 180 LYS A C 1
ATOM 1437 O O . LYS A 1 180 ? -17.159 -10.253 -5.499 1.00 96.06 180 LYS A O 1
ATOM 1442 N N . GLN A 1 181 ? -18.150 -8.628 -6.695 1.00 96.19 181 GLN A N 1
ATOM 1443 C CA . GLN A 1 181 ? -17.982 -9.271 -7.997 1.00 96.19 181 GLN A CA 1
ATOM 1444 C C . GLN A 1 181 ? -16.595 -9.005 -8.586 1.00 96.19 181 GLN A C 1
ATOM 1446 O O . GLN A 1 181 ? -15.982 -9.925 -9.128 1.00 96.19 181 GLN A O 1
ATOM 1451 N N . ASP A 1 182 ? -16.075 -7.789 -8.407 1.00 96.12 182 ASP A N 1
ATOM 1452 C CA . ASP A 1 182 ? -14.884 -7.305 -9.101 1.00 96.12 182 ASP A CA 1
ATOM 1453 C C . ASP A 1 182 ? -13.806 -6.882 -8.090 1.00 96.12 182 ASP A C 1
ATOM 1455 O O . ASP A 1 182 ? -13.758 -5.723 -7.653 1.00 96.12 182 ASP A O 1
ATOM 1459 N N . PRO A 1 183 ? -12.918 -7.806 -7.667 1.00 96.62 183 PRO A N 1
ATOM 1460 C CA . PRO A 1 183 ? -11.847 -7.453 -6.750 1.00 96.62 183 PRO A CA 1
ATOM 1461 C C . PRO A 1 183 ? -10.887 -6.470 -7.416 1.00 96.62 183 PRO A C 1
ATOM 1463 O O . PRO A 1 183 ? -10.350 -6.718 -8.494 1.00 96.62 183 PRO A O 1
ATOM 1466 N N . VAL A 1 184 ? -10.621 -5.368 -6.721 1.00 95.44 184 VAL A N 1
ATOM 1467 C CA . VAL A 1 184 ? -9.674 -4.339 -7.156 1.00 95.44 184 VAL A CA 1
ATOM 1468 C C . VAL A 1 184 ? -8.243 -4.852 -6.997 1.00 95.44 184 VAL A C 1
ATOM 1470 O O . VAL A 1 184 ? -7.407 -4.638 -7.871 1.00 95.44 184 VAL A O 1
ATOM 1473 N N . PHE A 1 185 ? -7.973 -5.577 -5.906 1.00 96.38 185 PHE A N 1
ATOM 1474 C CA . PHE A 1 185 ? -6.710 -6.278 -5.674 1.00 96.38 185 PHE A CA 1
ATOM 1475 C C . PHE A 1 185 ? -6.927 -7.581 -4.908 1.00 96.38 185 PHE A C 1
ATOM 1477 O O . PHE A 1 185 ? -7.827 -7.692 -4.074 1.00 96.38 185 PHE A O 1
ATOM 1484 N N . VAL A 1 186 ? -6.041 -8.544 -5.161 1.00 96.81 186 VAL A N 1
ATOM 1485 C CA . VAL A 1 186 ? -5.945 -9.795 -4.406 1.00 96.81 186 VAL A CA 1
ATOM 1486 C C . VAL A 1 186 ? -4.528 -9.908 -3.861 1.00 96.81 186 VAL A C 1
ATOM 1488 O O . VAL A 1 186 ? -3.576 -10.065 -4.621 1.00 96.81 186 VAL A O 1
ATOM 1491 N N . TYR A 1 187 ? -4.385 -9.800 -2.546 1.00 97.31 187 TYR A N 1
ATOM 1492 C CA . TYR A 1 187 ? -3.102 -9.851 -1.856 1.00 97.31 187 TYR A CA 1
ATOM 1493 C C . TYR A 1 187 ? -2.849 -11.248 -1.316 1.00 97.31 187 TYR A C 1
ATOM 1495 O O . TYR A 1 187 ? -3.729 -11.861 -0.718 1.00 97.31 187 TYR A O 1
ATOM 1503 N N . GLN A 1 188 ? -1.626 -11.729 -1.457 1.00 96.69 188 GLN A N 1
ATOM 1504 C CA . GLN A 1 188 ? -1.156 -12.931 -0.796 1.00 96.69 188 GLN A CA 1
ATOM 1505 C C . GLN A 1 188 ? -0.550 -12.579 0.563 1.00 96.69 188 GLN A C 1
ATOM 1507 O O . GLN A 1 188 ? 0.184 -11.602 0.701 1.00 96.69 188 GLN A O 1
ATOM 1512 N N . TYR A 1 189 ? -0.825 -13.407 1.564 1.00 95.56 189 TYR A N 1
ATOM 1513 C CA . TYR A 1 189 ? -0.134 -13.340 2.845 1.00 95.56 189 TYR A CA 1
ATOM 1514 C C . TYR A 1 189 ? 1.332 -13.789 2.715 1.00 95.56 189 TYR A C 1
ATOM 1516 O O . TYR A 1 189 ? 1.610 -14.892 2.234 1.00 95.56 189 TYR A O 1
ATOM 1524 N N . VAL A 1 190 ? 2.260 -12.958 3.186 1.00 92.69 190 VAL A N 1
ATOM 1525 C CA . VAL A 1 190 ? 3.703 -13.217 3.244 1.00 92.69 190 VAL A CA 1
ATOM 1526 C C . VAL A 1 190 ? 4.153 -13.051 4.694 1.00 92.69 190 VAL A C 1
ATOM 1528 O O . VAL A 1 190 ? 3.861 -12.033 5.320 1.00 92.69 190 VAL A O 1
ATOM 1531 N N . LYS A 1 191 ? 4.811 -14.076 5.242 1.00 83.69 191 LYS A N 1
ATOM 1532 C CA . LYS A 1 191 ? 5.295 -14.090 6.628 1.00 83.69 191 LYS A CA 1
ATOM 1533 C C . LYS A 1 191 ? 6.672 -13.453 6.746 1.00 83.69 191 LYS A C 1
ATOM 1535 O O . LYS A 1 191 ? 7.502 -13.726 5.852 1.00 83.69 191 LYS A O 1
#

Secondary structure (DSSP, 8-state):
--TTHHHHHHHHGGGTT-----PPPHHHHHHHSS---PPPGGG-SSEEEEEEE-S-EEE-TTS-EEEESEEEEEEEEEEEETTEEEEEEEEEEEEE-TT--EEEEEEEEEEEEEEETTTEEEEEEEEEEEEEEEESSSS-EEEEEE--GGGG--EEEEEEEEEETTEEEEEEEETT-TT--SEEEEEEEE-

Radius of gyration: 25.07 Å; chains: 1; bounding box: 48×46×92 Å